Protein AF-A0A6N9C4Y0-F1 (afdb_monomer_lite)

Radius of gyration: 25.3 Å; chains: 1; bounding box: 68×60×66 Å

Foldseek 3Di:
DDDDPPDPPDDAKFWAWQFWFKFADDAPAPDDPVPDPDDDDDDDDDDDDDDDDPDDPPVRRHDIDIDTLVPDDFQTWGAFQSRHIFTFHDKDKDWDFFKWKWWFFPPDPDTITIHQQWWAWFQDPLQCLDDPVDVVLFDPCLVVVLVVCVVVDDPLLVLLCVCQPPCVLVFHKDAQPTRRDDTAGIATSLQLETEHEDEPQDPDPVSVVVVVVVVVVSVLSVHHYHYDYSCCSVPVVVVVVVVVSVSSVVRDPDDDRPIDIDGSNSDDFQIWFFADSVRDTTTTHDMDMDGDRGMTIATDIDPAQWTHTRGHIIGGPHPDDPVPPVPPPPDD

Sequence (332 aa):
MTTDPGNLVLDPTCVRKGTKIFTSQNPNPPISPREQGDKISSPPLAEGRGEVSHRPPVERLGKINLTPIEDLRPGDWILSHTGKPHRIRRVIRKPYRGHLVGIQHNQSSTTLWVTSDHYIRCRQRILSYGKDRAWSEIPPNHFSRARALRKEMTSAEKALWSKLRGKQLGIKFRKQHPIGPYITDFYARDVELIVEVDGDTHFTPEAKSYDTARTDYLSQLGLTVLRFTNLEILQQLNGVMEQINHAIQTVHPSEIPLQQWRRSDTLRLGDIVYFGVHRKPVEIVEIQRADADEEVYDLDIEIDQSYLTEVCAVHNCGSGTTTYGVEDSGRW

Secondary structure (DSSP, 8-state):
--------------EETT-EEEEEES--PPPPGGG------PPPP---------PPPGGGS-EEEEEEGGG--TT-EEE-TTS-EEEEEEEEEEEEEEEEEEEEETT-SPPEEEETT-EEEEEPP---SSGGG-GGGS-HHHHHHHHHHTTS--HHHHHHHHHHGGGTTSS-EEEEEEETTEEEEEEEGGGTEEEEEE------HHHHHHHHHHHHHHHHTT-EEEEEEHHHHHH-HHHHHHHHHHHHHHS--SS---EEEEEGGG--TT-EEEETTTTEEEEEEEEEEEEEEEEEEEEEESS-SEEEBSS-EEE---SS--SSSSSS-S--

pLDDT: mean 75.73, std 22.19, range [25.47, 97.62]

Structure (mmCIF, N/CA/C/O backbone):
data_AF-A0A6N9C4Y0-F1
#
_entry.id   AF-A0A6N9C4Y0-F1
#
loop_
_atom_site.group_PDB
_atom_site.id
_atom_site.type_symbol
_atom_site.label_atom_id
_atom_site.label_alt_id
_atom_site.label_comp_id
_atom_site.label_asym_id
_atom_site.label_entity_id
_atom_site.label_seq_id
_atom_site.pdbx_PDB_ins_code
_atom_site.Cartn_x
_atom_site.Cartn_y
_atom_site.Cartn_z
_atom_site.occupancy
_atom_site.B_iso_or_equiv
_atom_site.auth_seq_id
_atom_site.auth_comp_id
_atom_site.auth_asym_id
_atom_site.auth_atom_id
_atom_site.pdbx_PDB_model_num
ATOM 1 N N . MET A 1 1 ? 41.458 8.257 13.145 1.00 32.75 1 MET A N 1
ATOM 2 C CA . MET A 1 1 ? 41.599 9.222 12.037 1.00 32.75 1 MET A CA 1
ATOM 3 C C . MET A 1 1 ? 41.022 8.546 10.795 1.00 32.75 1 MET A C 1
ATOM 5 O O . MET A 1 1 ? 41.776 7.910 10.083 1.00 32.75 1 MET A O 1
ATOM 9 N N . THR A 1 2 ? 39.717 8.302 10.630 1.00 39.47 2 THR A N 1
ATOM 10 C CA . THR A 1 2 ? 38.521 9.176 10.567 1.00 39.47 2 THR A CA 1
ATOM 11 C C . THR A 1 2 ? 38.567 10.267 9.496 1.00 39.47 2 THR A C 1
ATOM 13 O O . THR A 1 2 ? 39.500 11.065 9.481 1.00 39.47 2 THR A O 1
ATOM 16 N N . THR A 1 3 ? 37.455 10.305 8.739 1.00 34.38 3 THR A N 1
ATOM 17 C CA . THR A 1 3 ? 36.962 11.214 7.676 1.00 34.38 3 THR A CA 1
ATOM 18 C C . THR A 1 3 ? 37.329 10.827 6.236 1.00 34.38 3 THR A C 1
ATOM 20 O O . THR A 1 3 ? 38.502 10.675 5.934 1.00 34.38 3 THR A O 1
ATOM 23 N N . ASP A 1 4 ? 36.434 10.670 5.258 1.00 29.70 4 ASP A N 1
ATOM 24 C CA . ASP A 1 4 ? 34.976 10.462 5.159 1.00 29.70 4 ASP A CA 1
ATOM 25 C C . ASP A 1 4 ? 34.704 10.158 3.657 1.00 29.70 4 ASP A C 1
ATOM 27 O O . ASP A 1 4 ? 35.062 10.996 2.821 1.00 29.70 4 ASP A O 1
ATOM 31 N N . PRO A 1 5 ? 34.167 8.994 3.238 1.00 31.34 5 PRO A N 1
ATOM 32 C CA . PRO A 1 5 ? 33.783 8.766 1.845 1.00 31.34 5 PRO A CA 1
ATOM 33 C C . PRO A 1 5 ? 32.432 9.441 1.573 1.00 31.34 5 PRO A C 1
ATOM 35 O O . PRO A 1 5 ? 31.370 8.821 1.624 1.00 31.34 5 PRO A O 1
ATOM 38 N N . GLY A 1 6 ? 32.493 10.744 1.307 1.00 27.45 6 GLY A N 1
ATOM 39 C CA . GLY A 1 6 ? 31.337 11.586 1.032 1.00 27.45 6 GLY A CA 1
ATOM 40 C C . GLY A 1 6 ? 30.487 11.113 -0.154 1.00 27.45 6 GLY A C 1
ATOM 41 O O . GLY A 1 6 ? 30.988 10.882 -1.253 1.00 27.45 6 GLY A O 1
ATOM 42 N N . ASN A 1 7 ? 29.174 11.080 0.093 1.00 32.44 7 ASN A N 1
ATOM 43 C CA . ASN A 1 7 ? 28.061 11.078 -0.864 1.00 32.44 7 ASN A CA 1
ATOM 44 C C . ASN A 1 7 ? 27.862 9.846 -1.764 1.00 32.44 7 ASN A C 1
ATOM 46 O O . ASN A 1 7 ? 27.756 9.955 -2.984 1.00 32.44 7 ASN A O 1
ATOM 50 N N . LEU A 1 8 ? 27.619 8.686 -1.151 1.00 35.19 8 LEU A N 1
ATOM 51 C CA . LEU A 1 8 ? 26.703 7.695 -1.732 1.00 35.19 8 LEU A CA 1
ATOM 52 C C . LEU A 1 8 ? 25.277 8.027 -1.276 1.00 35.19 8 LEU A C 1
ATOM 54 O O . LEU A 1 8 ? 24.783 7.489 -0.288 1.00 35.19 8 LEU A O 1
ATOM 58 N N . VAL A 1 9 ? 24.626 8.952 -1.981 1.00 37.38 9 VAL A N 1
ATOM 59 C CA . VAL A 1 9 ? 23.177 9.142 -1.852 1.00 37.38 9 VAL A CA 1
ATOM 60 C C . VAL A 1 9 ? 22.514 7.844 -2.325 1.00 37.38 9 VAL A C 1
ATOM 62 O O . VAL A 1 9 ? 22.592 7.482 -3.499 1.00 37.38 9 VAL A O 1
ATOM 65 N N . LEU A 1 10 ? 21.949 7.106 -1.369 1.00 42.88 10 LEU A N 1
ATOM 66 C CA . LEU A 1 10 ? 21.061 5.966 -1.567 1.00 42.88 10 LEU A CA 1
ATOM 67 C C . LEU A 1 10 ? 19.901 6.382 -2.475 1.00 42.88 10 LEU A C 1
ATOM 69 O O . LEU A 1 10 ? 19.012 7.076 -2.009 1.00 42.88 10 LEU A O 1
ATOM 73 N N . ASP A 1 11 ? 19.889 5.927 -3.726 1.00 59.38 11 ASP A N 1
ATOM 74 C CA . ASP A 1 11 ? 18.648 5.824 -4.506 1.00 59.38 11 ASP A CA 1
ATOM 75 C C . ASP A 1 11 ? 18.748 4.672 -5.530 1.00 59.38 11 ASP A C 1
ATOM 77 O O . ASP A 1 11 ? 19.250 4.844 -6.653 1.00 59.38 11 ASP A O 1
ATOM 81 N N . PRO A 1 12 ? 18.367 3.436 -5.141 1.00 60.94 12 PRO A N 1
ATOM 82 C CA . PRO A 1 12 ? 18.488 2.262 -5.995 1.00 60.94 12 PRO A CA 1
ATOM 83 C C . PRO A 1 12 ? 17.170 1.762 -6.600 1.00 60.94 12 PRO A C 1
ATOM 85 O O . PRO A 1 12 ? 17.087 0.574 -6.887 1.00 60.94 12 PRO A O 1
ATOM 88 N N . THR A 1 13 ? 16.180 2.611 -6.894 1.00 76.19 13 THR A N 1
ATOM 89 C CA . THR A 1 13 ? 14.975 2.153 -7.606 1.00 76.19 13 THR A CA 1
ATOM 90 C C . THR A 1 13 ? 15.303 1.852 -9.074 1.00 76.19 13 THR A C 1
ATOM 92 O O . THR A 1 13 ? 15.466 2.733 -9.910 1.00 76.19 13 THR A O 1
ATOM 95 N N . CYS A 1 14 ? 15.445 0.572 -9.419 1.00 89.25 14 CYS A N 1
ATOM 96 C CA . CYS A 1 14 ? 15.734 0.158 -10.797 1.00 89.25 14 CYS A CA 1
ATOM 97 C C . CYS A 1 14 ? 14.852 -0.999 -11.249 1.00 89.25 14 CYS A C 1
ATOM 99 O O . CYS A 1 14 ? 14.273 -1.713 -10.426 1.00 89.25 14 CYS A O 1
ATOM 101 N N . VAL A 1 15 ? 14.778 -1.191 -12.562 1.00 93.94 15 VAL A N 1
ATOM 102 C CA . VAL A 1 15 ? 14.126 -2.339 -13.198 1.00 93.94 15 VAL A CA 1
ATOM 103 C C . VAL A 1 15 ? 15.171 -3.220 -13.883 1.00 93.94 15 VAL A C 1
ATOM 105 O O . VAL A 1 15 ? 16.236 -2.752 -14.297 1.00 93.94 15 VAL A O 1
ATOM 108 N N . ARG A 1 16 ? 14.887 -4.518 -13.996 1.00 95.88 16 ARG A N 1
ATOM 109 C CA . ARG A 1 16 ? 15.770 -5.474 -14.678 1.00 95.88 16 ARG A CA 1
ATOM 110 C C . ARG A 1 16 ? 15.817 -5.184 -16.181 1.00 95.88 16 ARG A C 1
ATOM 112 O O . ARG A 1 16 ? 14.821 -4.761 -16.779 1.00 95.88 16 ARG A O 1
ATOM 119 N N . LYS A 1 17 ? 16.962 -5.472 -16.799 1.00 95.69 17 LYS A N 1
ATOM 120 C CA . LYS A 1 17 ? 17.121 -5.515 -18.258 1.00 95.69 17 LYS A CA 1
ATOM 121 C C . LYS A 1 17 ? 16.000 -6.325 -18.933 1.00 95.69 17 LYS A C 1
ATOM 123 O O . LYS A 1 17 ? 15.556 -7.338 -18.395 1.00 95.69 17 LYS A O 1
ATOM 128 N N . GLY A 1 18 ? 15.548 -5.887 -20.106 1.00 96.06 18 GLY A N 1
ATOM 129 C CA . GLY A 1 18 ? 14.471 -6.520 -20.867 1.00 96.06 18 GLY A CA 1
ATOM 130 C C . GLY A 1 18 ? 13.067 -6.053 -20.479 1.00 96.06 18 GLY A C 1
ATOM 131 O O . G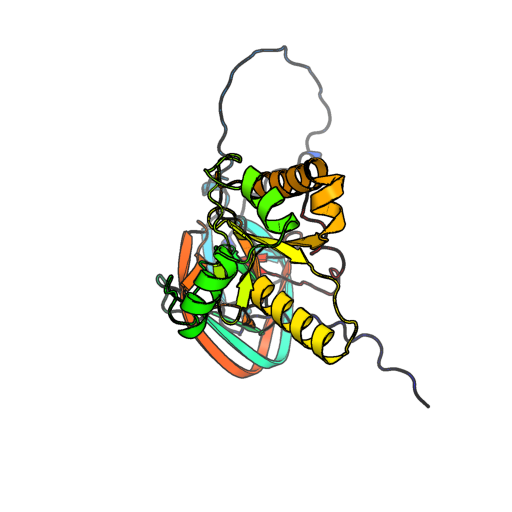LY A 1 18 ? 12.120 -6.355 -21.203 1.00 96.06 18 GLY A O 1
ATOM 132 N N . THR A 1 19 ? 12.919 -5.288 -19.387 1.00 97.06 19 THR A N 1
ATOM 133 C CA . THR A 1 19 ? 11.638 -4.668 -19.014 1.00 97.06 19 THR A CA 1
ATOM 134 C C . THR A 1 19 ? 11.180 -3.741 -20.134 1.00 97.06 19 THR A C 1
ATOM 136 O O . THR A 1 19 ? 11.871 -2.769 -20.449 1.00 97.06 19 THR A O 1
ATOM 139 N N . LYS A 1 20 ? 10.016 -4.006 -20.737 1.00 97.06 20 LYS A N 1
ATOM 140 C CA . LYS A 1 20 ? 9.488 -3.132 -21.789 1.00 97.06 20 LYS A CA 1
ATOM 141 C C . LYS A 1 20 ? 8.691 -1.976 -21.210 1.00 97.06 20 LYS A C 1
ATOM 143 O O . LYS A 1 20 ? 7.848 -2.154 -20.328 1.00 97.06 20 LYS A O 1
ATOM 148 N N . ILE A 1 21 ? 8.931 -0.796 -21.765 1.00 95.81 21 ILE A N 1
ATOM 149 C CA . ILE A 1 21 ? 8.317 0.472 -21.379 1.00 95.81 21 ILE A CA 1
ATOM 150 C C . ILE A 1 21 ? 7.380 0.930 -22.492 1.00 95.81 21 ILE A C 1
ATOM 152 O O . ILE A 1 21 ? 7.704 0.807 -23.677 1.00 95.81 21 ILE A O 1
ATOM 156 N N . PHE A 1 22 ? 6.219 1.467 -22.121 1.00 94.62 22 PHE A N 1
ATOM 157 C CA . PHE A 1 22 ? 5.318 2.089 -23.084 1.00 94.62 22 PHE A CA 1
ATOM 158 C C . PHE A 1 22 ? 5.940 3.373 -23.637 1.00 94.62 22 PHE A C 1
ATOM 160 O O . PHE A 1 22 ? 6.159 4.336 -22.899 1.00 94.62 22 PHE A O 1
ATOM 167 N N . THR A 1 23 ? 6.176 3.392 -24.946 1.00 93.19 23 THR A N 1
ATOM 168 C CA . THR A 1 23 ? 6.724 4.534 -25.686 1.00 93.19 23 THR A CA 1
ATOM 169 C C . THR A 1 23 ? 5.708 5.112 -26.661 1.00 93.19 23 THR A C 1
ATOM 171 O O . THR A 1 23 ? 4.762 4.437 -27.072 1.00 93.19 23 THR A O 1
ATOM 174 N N . SER A 1 24 ? 5.904 6.372 -27.042 1.00 89.44 24 SER A N 1
ATOM 175 C CA . SER A 1 24 ? 5.071 7.089 -28.010 1.00 89.44 24 SER A CA 1
ATOM 176 C C . SER A 1 24 ? 5.932 7.621 -29.157 1.00 89.44 24 SER A C 1
ATOM 178 O O . SER A 1 24 ? 6.905 8.336 -28.935 1.00 89.44 24 SER A O 1
ATOM 180 N N . GLN A 1 25 ? 5.588 7.291 -30.403 1.00 78.44 25 GLN A N 1
ATOM 181 C CA . GLN A 1 25 ? 6.208 7.921 -31.571 1.00 78.44 25 GLN A CA 1
ATOM 182 C C . GLN A 1 25 ? 5.438 9.197 -31.928 1.00 78.44 25 GLN A C 1
ATOM 184 O O . GLN A 1 25 ? 4.270 9.122 -32.309 1.00 78.44 25 GLN A O 1
ATOM 189 N N . ASN A 1 26 ? 6.112 10.348 -31.826 1.00 66.50 26 ASN A N 1
ATOM 190 C CA . ASN A 1 26 ? 5.584 11.688 -32.118 1.00 66.50 26 ASN A CA 1
ATOM 191 C C . ASN A 1 26 ? 4.306 12.057 -31.336 1.00 66.50 26 ASN A C 1
ATOM 193 O O . ASN A 1 26 ? 3.257 12.286 -31.946 1.00 66.50 26 ASN A O 1
ATOM 197 N N . PRO A 1 27 ? 4.362 12.148 -29.996 1.00 63.62 27 PRO A N 1
ATOM 198 C CA . PRO A 1 27 ? 3.257 12.724 -29.243 1.00 63.62 27 PRO A CA 1
ATOM 199 C C . PRO A 1 27 ? 3.082 14.196 -29.630 1.00 63.62 27 PRO A C 1
ATOM 201 O O . PRO A 1 27 ? 4.068 14.909 -29.805 1.00 63.62 27 PRO A O 1
ATOM 204 N N . ASN A 1 28 ? 1.836 14.658 -29.741 1.00 61.19 28 ASN A N 1
ATOM 205 C CA . ASN A 1 28 ? 1.532 16.079 -29.906 1.00 61.19 28 ASN A CA 1
ATOM 206 C C . ASN A 1 28 ? 1.369 16.671 -28.494 1.00 61.19 28 ASN A C 1
ATOM 208 O O . ASN A 1 28 ? 0.320 16.454 -27.871 1.00 61.19 28 ASN A O 1
ATOM 212 N N . PRO A 1 29 ? 2.397 17.327 -27.917 1.00 52.00 29 PRO A N 1
ATOM 213 C CA . PRO A 1 29 ? 2.308 17.822 -26.551 1.00 52.00 29 PRO A CA 1
ATOM 214 C C . PRO A 1 29 ? 1.257 18.941 -26.459 1.00 52.00 29 PRO A C 1
ATOM 216 O O . PRO A 1 29 ? 1.034 19.666 -27.431 1.00 52.00 29 PRO A O 1
ATOM 219 N N . PRO A 1 30 ? 0.580 19.107 -25.311 1.00 45.69 30 PRO A N 1
ATOM 220 C CA . PRO A 1 30 ? -0.276 20.266 -25.104 1.00 45.69 30 PRO A CA 1
ATOM 221 C C . PRO A 1 30 ? 0.559 21.551 -25.204 1.00 45.69 30 PRO A C 1
ATOM 223 O O . PRO A 1 30 ? 1.609 21.661 -24.574 1.00 45.69 30 PRO A O 1
ATOM 226 N N . ILE A 1 31 ? 0.075 22.517 -25.987 1.00 42.47 31 ILE A N 1
ATOM 227 C CA . ILE A 1 31 ? 0.646 23.867 -26.077 1.00 42.47 31 ILE A CA 1
ATOM 228 C C . ILE A 1 31 ? 0.613 24.481 -24.672 1.00 42.47 31 ILE A C 1
ATOM 230 O O . ILE A 1 31 ? -0.426 24.451 -24.004 1.00 42.47 31 ILE A O 1
ATOM 234 N N . SER A 1 32 ? 1.747 24.996 -24.193 1.00 36.91 32 SER A N 1
ATOM 235 C CA . SER A 1 32 ? 1.798 25.632 -22.875 1.00 36.91 32 SER A CA 1
ATOM 236 C C . SER A 1 32 ? 1.035 26.969 -22.906 1.00 36.91 32 SER A C 1
ATOM 238 O O . SER A 1 32 ? 1.111 27.681 -23.909 1.00 36.91 32 SER A O 1
ATOM 240 N N . PRO A 1 33 ? 0.371 27.395 -21.813 1.00 37.81 33 PRO A N 1
ATOM 241 C CA . PRO A 1 33 ? -0.293 28.703 -21.757 1.00 37.81 33 PRO A CA 1
ATOM 242 C C . PRO A 1 33 ? 0.652 29.903 -21.946 1.00 37.81 33 PRO A C 1
ATOM 244 O O . PRO A 1 33 ? 0.186 31.026 -22.091 1.00 37.81 33 PRO A O 1
ATOM 247 N N . ARG A 1 34 ? 1.977 29.693 -21.935 1.00 39.81 34 ARG A N 1
ATOM 248 C CA . ARG A 1 34 ? 2.981 30.759 -22.067 1.00 39.81 34 ARG A CA 1
ATOM 249 C C . ARG A 1 34 ? 3.219 31.226 -23.508 1.00 39.81 34 ARG A C 1
ATOM 251 O O . ARG A 1 34 ? 3.956 32.186 -23.692 1.00 39.81 34 ARG A O 1
ATOM 258 N N . GLU A 1 35 ? 2.601 30.597 -24.509 1.00 39.31 35 GLU A N 1
ATOM 259 C CA . GLU A 1 35 ? 2.777 30.960 -25.929 1.00 39.31 35 GLU A CA 1
ATOM 260 C C . GLU A 1 35 ? 1.607 31.767 -26.526 1.00 39.31 35 GLU A C 1
ATOM 262 O O . GLU A 1 35 ? 1.684 32.201 -27.674 1.00 39.31 35 GLU A O 1
ATOM 267 N N . GLN A 1 36 ? 0.546 32.044 -25.759 1.00 36.97 36 GLN A N 1
ATOM 268 C CA . GLN A 1 36 ? -0.480 33.021 -26.145 1.00 36.97 36 GLN A CA 1
ATOM 269 C C . GLN A 1 36 ? -0.168 34.368 -25.499 1.00 36.97 36 GLN A C 1
ATOM 271 O O . GLN A 1 36 ? -0.671 34.709 -24.432 1.00 36.97 36 GLN A O 1
ATOM 276 N N . GLY A 1 37 ? 0.701 35.124 -26.169 1.00 32.88 37 GLY A N 1
ATOM 277 C CA . GLY A 1 37 ? 0.854 36.549 -25.914 1.00 32.88 37 GLY A CA 1
ATOM 278 C C . GLY A 1 37 ? -0.481 37.278 -26.084 1.00 32.88 37 GLY A C 1
ATOM 279 O O . GLY A 1 37 ? -1.207 37.053 -27.052 1.00 32.88 37 GLY A O 1
ATOM 280 N N . ASP A 1 38 ? -0.773 38.114 -25.094 1.00 41.12 38 ASP A N 1
ATOM 281 C CA . ASP A 1 38 ? -1.784 39.164 -25.006 1.00 41.12 38 ASP A CA 1
ATOM 282 C C . ASP A 1 38 ? -2.700 39.384 -26.219 1.00 41.12 38 ASP A C 1
ATOM 284 O O . ASP A 1 38 ? -2.304 39.939 -27.244 1.00 41.12 38 ASP A O 1
ATOM 288 N N . LYS A 1 39 ? -3.989 39.103 -26.005 1.00 31.52 39 LYS A N 1
ATOM 289 C CA . LYS A 1 39 ? -5.099 39.993 -26.383 1.00 31.52 39 LYS A CA 1
ATOM 290 C C . LYS A 1 39 ? -6.319 39.645 -25.531 1.00 31.52 39 LYS A C 1
ATOM 292 O O . LYS A 1 39 ? -7.151 38.819 -25.894 1.00 31.52 39 LYS A O 1
ATOM 297 N N . ILE A 1 40 ? -6.408 40.287 -24.367 1.00 31.00 40 ILE A N 1
ATOM 298 C CA . ILE A 1 40 ? -7.624 40.301 -23.554 1.00 31.00 40 ILE A CA 1
ATOM 299 C C . ILE A 1 40 ? -8.667 41.130 -24.310 1.00 31.00 40 ILE A C 1
ATOM 301 O O . ILE A 1 40 ? -8.555 42.346 -24.427 1.00 31.00 40 ILE A O 1
ATOM 305 N N . SER A 1 41 ? -9.690 40.458 -24.823 1.00 30.38 41 SER A N 1
ATOM 306 C CA . SER A 1 41 ? -10.983 41.052 -25.146 1.00 30.38 41 SER A CA 1
ATOM 307 C C . SER A 1 41 ? -12.020 40.184 -24.442 1.00 30.38 41 SER A C 1
ATOM 309 O O . SER A 1 41 ? -12.267 39.049 -24.849 1.00 30.38 41 SER A O 1
ATOM 311 N N . SER A 1 42 ? -12.557 40.697 -23.340 1.00 30.67 42 SER A N 1
ATOM 312 C CA . SER A 1 42 ? -13.512 40.017 -22.465 1.00 30.67 42 SER A CA 1
ATOM 313 C C . SER A 1 42 ? -14.790 39.603 -23.209 1.00 30.67 42 SER A C 1
ATOM 315 O O . SER A 1 42 ? -15.362 40.446 -23.902 1.00 30.67 42 SER A O 1
ATOM 317 N N . PRO A 1 43 ? -15.319 38.380 -23.014 1.00 30.97 43 PRO A N 1
ATOM 318 C CA . PRO A 1 43 ? -16.704 38.066 -23.343 1.00 30.97 43 PRO A CA 1
ATOM 319 C C . PRO A 1 43 ? -17.602 38.032 -22.086 1.00 30.97 43 PRO A C 1
ATOM 321 O O . PRO A 1 43 ? -17.107 37.832 -20.973 1.00 30.97 43 PRO A O 1
ATOM 324 N N . PRO A 1 44 ? -18.919 38.263 -22.243 1.00 31.39 44 PRO A N 1
ATOM 325 C CA . PRO A 1 44 ? -19.845 38.466 -21.133 1.00 31.39 44 PRO A CA 1
ATOM 326 C C . PRO A 1 44 ? -20.293 37.150 -20.479 1.00 31.39 44 PRO A C 1
ATOM 328 O O . PRO A 1 44 ? -20.204 36.075 -21.070 1.00 31.39 44 PRO A O 1
ATOM 331 N N . LEU A 1 45 ? -20.803 37.275 -19.248 1.00 38.12 45 LEU A N 1
ATOM 332 C CA . LEU A 1 45 ? -21.371 36.196 -18.438 1.00 38.12 45 LEU A CA 1
ATOM 333 C C . LEU A 1 45 ? -22.477 35.423 -19.177 1.00 38.12 45 LEU A C 1
ATOM 335 O O . LEU A 1 45 ? -23.435 36.029 -19.656 1.00 38.12 45 LEU A O 1
ATOM 339 N N . ALA A 1 46 ? -22.404 34.090 -19.145 1.00 30.77 46 ALA A N 1
ATOM 340 C CA . ALA A 1 46 ? -23.558 33.213 -19.325 1.00 30.77 46 ALA A CA 1
ATOM 341 C C . ALA A 1 46 ? -23.392 31.910 -18.522 1.00 30.77 46 ALA A C 1
ATOM 343 O O . ALA A 1 46 ? -22.332 31.285 -18.515 1.00 30.77 46 ALA A O 1
ATOM 344 N N . GLU A 1 47 ? -24.466 31.549 -17.825 1.00 36.41 47 GLU A N 1
ATOM 345 C CA . GLU A 1 47 ? -24.645 30.370 -16.980 1.00 36.41 47 GLU A CA 1
ATOM 346 C C . GLU A 1 47 ? -24.718 29.064 -17.792 1.00 36.41 47 GLU A C 1
ATOM 348 O O . GLU A 1 47 ? -25.219 29.045 -18.915 1.00 36.41 47 GLU A O 1
ATOM 353 N N . GLY A 1 48 ? -24.308 27.940 -17.192 1.00 28.44 48 GLY A N 1
ATOM 354 C CA . GLY A 1 48 ? -24.585 26.609 -17.741 1.00 28.44 48 GLY A CA 1
ATOM 355 C C . GLY A 1 48 ? -23.791 25.492 -17.068 1.00 28.44 48 GLY A C 1
ATOM 356 O O . GLY A 1 48 ? -22.587 25.370 -17.263 1.00 28.44 48 GLY A O 1
ATOM 357 N N . ARG A 1 49 ? -24.476 24.663 -16.272 1.00 40.34 49 ARG A N 1
ATOM 358 C CA . ARG A 1 49 ? -23.936 23.448 -15.640 1.00 40.34 49 ARG A CA 1
ATOM 359 C C . ARG A 1 49 ? -23.574 22.397 -16.698 1.00 40.34 49 ARG A C 1
ATOM 361 O O . ARG A 1 49 ? -24.419 22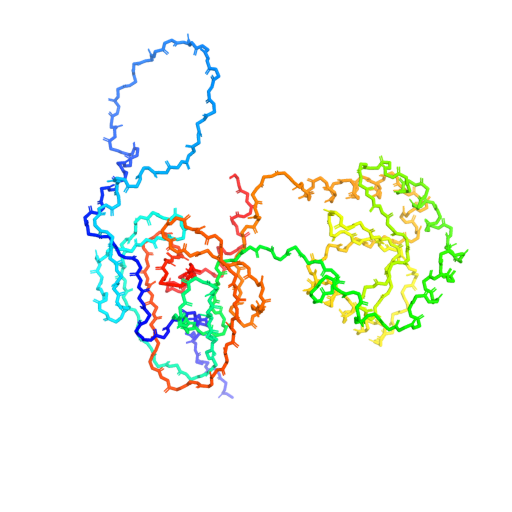.041 -17.513 1.00 40.34 49 ARG A O 1
ATOM 368 N N . GLY A 1 50 ? -22.370 21.837 -16.604 1.00 25.47 50 GLY A N 1
ATOM 369 C CA . GLY A 1 50 ? -21.957 20.632 -17.324 1.00 25.47 50 GLY A CA 1
ATOM 370 C C . GLY A 1 50 ? -20.690 20.045 -16.703 1.00 25.47 50 GLY A C 1
ATOM 371 O O . GLY A 1 50 ? -19.634 20.668 -16.752 1.00 25.47 50 GLY A O 1
ATOM 372 N N . GLU A 1 51 ? -20.804 18.869 -16.086 1.00 32.75 51 GLU A N 1
ATOM 373 C CA . GLU A 1 51 ? -19.669 18.077 -15.601 1.00 32.75 51 GLU A CA 1
ATOM 374 C C . GLU A 1 51 ? -18.764 17.682 -16.777 1.00 32.75 51 GLU A C 1
ATOM 376 O O . GLU A 1 51 ? -19.196 17.001 -17.708 1.00 32.75 51 GLU A O 1
ATOM 381 N N . VAL A 1 52 ? -17.492 18.086 -16.738 1.00 28.38 52 VAL A N 1
ATOM 382 C CA . VAL A 1 52 ? -16.494 17.709 -17.747 1.00 28.38 52 VAL A CA 1
ATOM 383 C C . VAL A 1 52 ? -15.588 16.632 -17.159 1.00 28.38 52 VAL A C 1
ATOM 385 O O . VAL A 1 52 ? -14.734 16.902 -16.319 1.00 28.38 52 VAL A O 1
ATOM 388 N N . SER A 1 53 ? -15.748 15.388 -17.616 1.00 31.67 53 SER A N 1
ATOM 389 C CA . SER A 1 53 ? -14.819 14.311 -17.270 1.00 31.67 53 SER A CA 1
ATOM 390 C C . SER A 1 53 ? -13.452 14.577 -17.920 1.00 31.67 53 SER A C 1
ATOM 392 O O . SER A 1 53 ? -13.325 14.554 -19.147 1.00 31.67 53 SER A O 1
ATOM 394 N N . HIS A 1 54 ? -12.409 14.802 -17.122 1.00 33.88 54 HIS A N 1
ATOM 395 C CA . HIS A 1 54 ? -11.040 14.979 -17.613 1.00 33.88 54 HIS A CA 1
ATOM 396 C C . HIS A 1 54 ? -10.393 13.630 -17.986 1.00 33.88 54 HIS A C 1
ATOM 398 O O . HIS A 1 54 ? -9.566 13.086 -17.254 1.00 33.88 54 HIS A O 1
ATOM 404 N N . ARG A 1 55 ? -10.748 13.066 -19.148 1.00 43.03 55 ARG A N 1
ATOM 405 C CA . ARG A 1 55 ? -9.944 12.026 -19.818 1.00 43.03 55 ARG A CA 1
ATOM 406 C C . ARG A 1 55 ? -9.208 12.668 -20.999 1.00 43.03 55 ARG A C 1
ATOM 408 O O . ARG A 1 55 ? -9.879 13.232 -21.860 1.00 43.03 55 ARG A O 1
ATOM 415 N N . PRO A 1 56 ? -7.865 12.613 -21.082 1.00 41.28 56 PRO A N 1
ATOM 416 C CA . PRO A 1 56 ? -7.182 13.070 -22.284 1.00 41.28 56 PRO A CA 1
ATOM 417 C C . PRO A 1 56 ? -7.577 12.157 -23.463 1.00 41.28 56 PRO A C 1
ATOM 419 O O . PRO A 1 56 ? -7.588 10.934 -23.292 1.00 41.28 56 PRO A O 1
ATOM 422 N N . PRO A 1 57 ? -7.919 12.706 -24.643 1.00 47.59 57 PRO A N 1
ATOM 423 C CA . PRO A 1 57 ? -8.242 11.895 -25.812 1.00 47.59 57 PRO A CA 1
ATOM 424 C C . PRO A 1 57 ? -7.027 11.057 -26.230 1.00 47.59 57 PRO A C 1
ATOM 426 O O . PRO A 1 57 ? -5.942 11.600 -26.446 1.00 47.59 57 PRO A O 1
ATOM 429 N N . VAL A 1 58 ? -7.220 9.740 -26.366 1.00 49.44 58 VAL A N 1
ATOM 430 C CA . VAL A 1 58 ? -6.195 8.751 -26.775 1.00 49.44 58 VAL A CA 1
ATOM 431 C C . VAL A 1 58 ? -5.533 9.126 -28.114 1.00 49.44 58 VAL A C 1
ATOM 433 O O . VAL A 1 58 ? -4.374 8.801 -28.346 1.00 49.44 58 VAL A O 1
ATOM 436 N N . GLU A 1 59 ? -6.228 9.898 -28.951 1.00 50.09 59 GLU A N 1
ATOM 437 C CA . GLU A 1 59 ? -5.775 10.394 -30.258 1.00 50.09 59 GLU A CA 1
ATOM 438 C C . GLU A 1 59 ? -4.511 11.275 -30.206 1.00 50.09 59 GLU A C 1
ATOM 440 O O . GLU A 1 59 ? -3.838 11.437 -31.220 1.00 50.09 59 GLU A O 1
ATOM 445 N N . ARG A 1 60 ? -4.135 11.820 -29.038 1.00 57.62 60 ARG A N 1
ATOM 446 C CA . ARG A 1 60 ? -2.945 12.685 -28.888 1.00 57.62 60 ARG A CA 1
ATOM 447 C C . ARG A 1 60 ? -1.643 11.935 -28.570 1.00 57.62 60 ARG A C 1
ATOM 449 O O . ARG A 1 60 ? -0.590 12.564 -28.492 1.00 57.62 60 ARG A O 1
ATOM 456 N N . LEU A 1 61 ? -1.700 10.613 -28.381 1.00 61.09 61 LEU A N 1
ATOM 457 C CA . LEU A 1 61 ? -0.569 9.793 -27.919 1.00 61.09 61 LEU A CA 1
ATOM 458 C C . LEU A 1 61 ? 0.313 9.227 -29.043 1.00 61.09 61 LEU A C 1
ATOM 460 O O . LEU A 1 61 ? 1.285 8.538 -28.741 1.00 61.09 61 LEU A O 1
ATOM 464 N N . GLY A 1 62 ? 0.006 9.489 -30.316 1.00 69.44 62 GLY A N 1
ATOM 465 C CA . GLY A 1 62 ? 0.750 8.913 -31.443 1.00 69.44 62 GLY A CA 1
ATOM 466 C C . GLY A 1 62 ? 0.708 7.376 -31.468 1.00 69.44 62 GLY A C 1
ATOM 467 O O . GLY A 1 62 ? -0.155 6.746 -30.852 1.00 69.44 62 GLY A O 1
ATOM 468 N N . LYS A 1 63 ? 1.643 6.747 -32.192 1.00 82.50 63 LYS A N 1
ATOM 469 C CA . LYS A 1 63 ? 1.759 5.279 -32.211 1.00 82.50 63 LYS A CA 1
ATOM 470 C C . LYS A 1 63 ? 2.421 4.802 -30.918 1.00 82.50 63 LYS A C 1
ATOM 472 O O . LYS A 1 63 ? 3.578 5.135 -30.660 1.00 82.50 63 LYS A O 1
ATOM 477 N N . ILE A 1 64 ? 1.690 4.007 -30.140 1.00 88.56 64 ILE A N 1
ATOM 478 C CA . ILE A 1 64 ? 2.161 3.433 -28.877 1.00 88.56 64 ILE A CA 1
ATOM 479 C C . ILE A 1 64 ? 2.909 2.127 -29.158 1.00 88.56 64 ILE A C 1
ATOM 481 O O . ILE A 1 64 ? 2.387 1.260 -29.859 1.00 88.56 64 ILE A O 1
ATOM 485 N N . ASN A 1 65 ? 4.109 1.975 -28.597 1.00 93.12 65 ASN A N 1
ATOM 486 C CA . ASN A 1 65 ? 4.901 0.746 -28.679 1.00 93.12 65 ASN A CA 1
ATOM 487 C C . ASN A 1 65 ? 5.346 0.287 -27.281 1.00 93.12 65 ASN A C 1
ATOM 489 O O . ASN A 1 65 ? 5.193 1.007 -26.294 1.00 93.12 65 ASN A O 1
ATOM 493 N N . LEU A 1 66 ? 5.906 -0.920 -27.213 1.00 94.25 66 LEU A N 1
ATOM 494 C CA . LEU A 1 66 ? 6.619 -1.443 -26.051 1.00 94.25 66 LEU A CA 1
ATOM 495 C C . LEU A 1 66 ? 8.087 -1.612 -26.431 1.00 94.25 66 LEU A C 1
ATOM 497 O O . LEU A 1 66 ? 8.405 -2.431 -27.294 1.00 94.25 66 LEU A O 1
ATOM 501 N N . THR A 1 67 ? 8.961 -0.844 -25.791 1.00 96.50 67 THR A N 1
ATOM 502 C CA . THR A 1 67 ? 10.397 -0.833 -26.088 1.00 96.50 67 THR A CA 1
ATOM 503 C C . THR A 1 67 ? 11.167 -1.345 -24.871 1.00 96.50 67 THR A C 1
ATOM 505 O O . THR A 1 67 ? 10.934 -0.822 -23.779 1.00 96.50 67 THR A O 1
ATOM 508 N N . PRO A 1 68 ? 12.056 -2.348 -25.010 1.00 97.56 68 PRO A N 1
ATOM 509 C CA . PRO A 1 68 ? 12.947 -2.762 -23.927 1.00 97.56 68 PRO A CA 1
ATOM 510 C C . PRO A 1 68 ? 13.743 -1.575 -23.379 1.00 97.56 68 PRO A C 1
ATOM 512 O O . PRO A 1 68 ? 14.219 -0.735 -24.145 1.00 97.56 68 PRO A O 1
ATOM 515 N N . ILE A 1 69 ? 13.886 -1.488 -22.058 1.00 96.00 69 ILE A N 1
ATOM 516 C CA . ILE A 1 69 ? 14.523 -0.342 -21.398 1.00 96.00 69 ILE A CA 1
ATOM 517 C C . ILE A 1 69 ? 15.971 -0.110 -21.862 1.00 96.00 69 ILE A C 1
ATOM 519 O O . ILE A 1 69 ? 16.421 1.032 -21.949 1.00 96.00 69 ILE A O 1
ATOM 523 N N . GLU A 1 70 ? 16.693 -1.167 -22.232 1.00 96.00 70 GLU A N 1
ATOM 524 C CA . GLU A 1 70 ? 18.053 -1.087 -22.767 1.00 96.00 70 GLU A CA 1
ATOM 525 C C . GLU A 1 70 ? 18.148 -0.450 -24.164 1.00 96.00 70 GLU A C 1
ATOM 527 O O . GLU A 1 70 ? 19.206 0.079 -24.536 1.00 96.00 70 GLU A O 1
ATOM 532 N N . ASP A 1 71 ? 17.048 -0.450 -24.917 1.00 96.94 71 ASP A N 1
ATOM 533 C CA . ASP A 1 71 ? 16.958 0.095 -26.274 1.00 96.94 71 ASP A CA 1
ATOM 534 C C . ASP A 1 71 ? 16.515 1.559 -26.297 1.00 96.94 71 ASP A C 1
ATOM 536 O O . ASP A 1 71 ? 16.711 2.238 -27.304 1.00 96.94 71 ASP A O 1
ATOM 540 N N . LEU A 1 72 ? 16.010 2.075 -25.174 1.00 95.12 72 LEU A N 1
ATOM 541 C CA . LEU A 1 72 ? 15.654 3.483 -25.026 1.00 95.12 72 LEU A CA 1
ATOM 542 C C . LEU A 1 72 ? 16.886 4.390 -25.107 1.00 95.12 72 LEU A C 1
ATOM 544 O O . LEU A 1 72 ? 18.004 4.015 -24.727 1.00 95.12 72 LEU A O 1
ATOM 548 N N . ARG A 1 73 ? 16.685 5.609 -25.600 1.00 95.00 73 ARG A N 1
ATOM 549 C CA . ARG A 1 73 ? 17.709 6.648 -25.729 1.00 95.00 73 ARG A CA 1
ATOM 550 C C . ARG A 1 73 ? 17.194 7.982 -25.174 1.00 95.00 73 ARG A C 1
ATOM 552 O O . ARG A 1 73 ? 15.989 8.233 -25.178 1.00 95.00 73 ARG A O 1
ATOM 559 N N . PRO A 1 74 ? 18.091 8.870 -24.710 1.00 93.94 74 PRO A N 1
ATOM 560 C CA . PRO A 1 74 ? 17.732 10.259 -24.447 1.00 93.94 74 PRO A CA 1
ATOM 561 C C . PRO A 1 74 ? 16.998 10.888 -25.639 1.00 93.94 74 PRO A C 1
ATOM 563 O O . PRO A 1 74 ? 17.437 10.753 -26.780 1.00 93.94 74 PRO A O 1
ATOM 566 N N . GLY A 1 75 ? 15.893 11.578 -25.364 1.00 91.00 75 GLY A N 1
ATOM 567 C CA . GLY A 1 75 ? 15.009 12.168 -26.370 1.00 91.00 75 GLY A CA 1
ATOM 568 C C . GLY A 1 75 ? 13.825 11.291 -26.788 1.00 91.00 75 GLY A C 1
ATOM 569 O O . GLY A 1 75 ? 12.851 11.839 -27.308 1.00 91.00 75 GLY A O 1
ATOM 570 N N . ASP A 1 76 ? 13.852 9.981 -26.515 1.00 93.62 76 ASP A N 1
ATOM 571 C CA . ASP A 1 76 ? 12.683 9.120 -26.713 1.00 93.62 76 ASP A CA 1
ATOM 572 C C . ASP A 1 76 ? 11.544 9.522 -25.768 1.00 93.62 76 ASP A C 1
ATOM 574 O O . ASP A 1 76 ? 11.763 10.059 -24.678 1.00 93.62 76 ASP A O 1
ATOM 578 N N . TRP A 1 77 ? 10.310 9.236 -26.182 1.00 93.00 77 TRP A N 1
ATOM 579 C CA . TRP A 1 77 ? 9.112 9.537 -25.405 1.00 93.00 77 TRP A CA 1
ATOM 580 C C . TRP A 1 77 ? 8.548 8.282 -24.748 1.00 93.00 77 TRP A C 1
ATOM 582 O O . TRP A 1 77 ? 8.233 7.305 -25.432 1.00 93.00 77 TRP A O 1
ATOM 592 N N . ILE A 1 78 ? 8.339 8.349 -23.436 1.00 93.31 78 ILE A N 1
ATOM 593 C CA . ILE A 1 78 ? 7.648 7.330 -22.635 1.00 93.31 78 ILE A CA 1
ATOM 594 C C . ILE A 1 78 ? 6.284 7.841 -22.188 1.00 93.31 78 ILE A C 1
ATOM 596 O O . ILE A 1 78 ? 6.017 9.039 -22.259 1.00 93.31 78 ILE A O 1
ATOM 600 N N . LEU A 1 79 ? 5.425 6.949 -21.699 1.00 91.75 79 LEU A N 1
ATOM 601 C CA . LEU A 1 79 ? 4.170 7.319 -21.043 1.00 91.75 79 LEU A CA 1
ATOM 602 C C . LEU A 1 79 ? 4.304 7.218 -19.521 1.00 91.75 79 LEU A C 1
ATOM 604 O O . LEU A 1 79 ? 4.706 6.173 -19.006 1.00 91.75 79 LEU A O 1
ATOM 608 N N . SER A 1 80 ? 3.928 8.275 -18.798 1.00 89.81 80 SER A N 1
ATOM 609 C CA . SER A 1 80 ? 3.899 8.262 -17.332 1.00 89.81 80 SER A CA 1
ATOM 610 C C . SER A 1 80 ? 2.695 7.512 -16.772 1.00 89.81 80 SER A C 1
ATOM 612 O O . SER A 1 80 ? 1.770 7.154 -17.507 1.00 89.81 80 SER A O 1
ATOM 614 N N . HIS A 1 81 ? 2.645 7.322 -15.450 1.00 85.44 81 HIS A N 1
ATOM 615 C CA . HIS A 1 81 ? 1.499 6.685 -14.790 1.00 85.44 81 HIS A CA 1
ATOM 616 C C . HIS A 1 81 ? 0.163 7.415 -15.038 1.00 85.44 81 HIS A C 1
ATOM 618 O O . HIS A 1 81 ? -0.908 6.819 -14.908 1.00 85.44 81 HIS A O 1
ATOM 624 N N . THR A 1 82 ? 0.205 8.702 -15.403 1.00 83.12 82 THR A N 1
ATOM 625 C CA . THR A 1 82 ? -0.985 9.488 -15.771 1.00 83.12 82 THR A CA 1
ATOM 626 C C . THR A 1 82 ? -1.409 9.294 -17.230 1.00 83.12 82 THR A C 1
ATOM 628 O O . THR A 1 82 ? -2.491 9.741 -17.614 1.00 83.12 82 THR A O 1
ATOM 631 N N . GLY A 1 83 ? -0.587 8.608 -18.030 1.00 83.38 83 GLY A N 1
ATOM 632 C CA . GLY A 1 83 ? -0.742 8.436 -19.473 1.00 83.38 83 GLY A CA 1
ATOM 633 C C . GLY A 1 83 ? -0.194 9.604 -20.296 1.00 83.38 83 GLY A C 1
ATOM 634 O O . GLY A 1 83 ? -0.388 9.624 -21.508 1.00 83.38 83 GLY A O 1
ATOM 635 N N . LYS A 1 84 ? 0.466 10.586 -19.668 1.00 85.88 84 LYS A N 1
ATOM 636 C CA . LYS A 1 84 ? 1.075 11.721 -20.372 1.00 85.88 84 LYS A CA 1
ATOM 637 C C . LYS A 1 84 ? 2.435 11.330 -20.960 1.00 85.88 84 LYS A C 1
ATOM 639 O O . LYS A 1 84 ? 3.185 10.608 -20.301 1.00 85.88 84 LYS A O 1
ATOM 644 N N . PRO A 1 85 ? 2.767 11.792 -22.176 1.00 89.12 85 PRO A N 1
ATOM 645 C CA . PRO A 1 85 ? 4.073 11.552 -22.764 1.00 89.12 85 PRO A CA 1
ATOM 646 C C . PRO A 1 85 ? 5.141 12.458 -22.136 1.00 89.12 85 PRO A C 1
ATOM 648 O O . PRO A 1 85 ? 4.933 13.665 -22.014 1.00 89.12 85 PRO A O 1
ATOM 651 N N . HIS A 1 86 ? 6.295 11.888 -21.789 1.00 89.69 86 HIS A N 1
ATOM 652 C CA . HIS A 1 86 ? 7.464 12.621 -21.293 1.00 89.69 86 HIS A CA 1
ATOM 653 C C . HIS A 1 86 ? 8.739 12.161 -21.996 1.00 89.69 86 HIS A C 1
ATOM 655 O O . HIS A 1 86 ? 8.862 10.987 -22.352 1.00 89.69 86 HIS A O 1
ATOM 661 N N . ARG A 1 87 ? 9.690 13.081 -22.188 1.00 91.25 87 ARG A N 1
ATOM 662 C CA . ARG A 1 87 ? 10.992 12.751 -22.770 1.00 91.25 87 ARG A CA 1
ATOM 663 C C . ARG A 1 87 ? 11.932 12.164 -21.731 1.00 91.25 87 ARG A C 1
ATOM 665 O O . ARG A 1 87 ? 12.002 12.635 -20.593 1.00 91.25 87 ARG A O 1
ATOM 672 N N . ILE A 1 88 ? 12.702 11.178 -22.169 1.00 91.94 88 ILE A N 1
ATOM 673 C CA . ILE A 1 88 ? 13.832 10.640 -21.421 1.00 91.94 88 ILE A CA 1
ATOM 674 C C . ILE A 1 88 ? 14.990 11.640 -21.505 1.00 91.94 88 ILE A C 1
ATOM 676 O O . ILE A 1 88 ? 15.446 11.980 -22.597 1.00 91.94 88 ILE A O 1
ATOM 680 N N . ARG A 1 89 ? 15.502 12.081 -20.356 1.00 90.12 89 ARG A N 1
ATOM 681 C CA . ARG A 1 89 ? 16.739 12.869 -20.250 1.00 90.12 89 ARG A CA 1
ATOM 682 C C . ARG A 1 89 ? 17.969 11.980 -20.288 1.00 90.12 89 ARG A C 1
ATOM 684 O O . ARG A 1 89 ? 18.925 12.275 -21.001 1.00 90.12 89 ARG A O 1
ATOM 691 N N . ARG A 1 90 ? 17.961 10.895 -19.512 1.00 90.06 90 ARG A N 1
ATOM 692 C CA . ARG A 1 90 ? 19.077 9.945 -19.426 1.00 90.06 90 ARG A CA 1
ATOM 693 C C . ARG A 1 90 ? 18.556 8.529 -19.252 1.00 90.06 90 ARG A C 1
ATOM 695 O O . ARG A 1 90 ? 17.588 8.305 -18.540 1.00 90.06 90 ARG A O 1
ATOM 702 N N . VAL A 1 91 ? 19.269 7.575 -19.839 1.00 91.69 91 VAL A N 1
ATOM 703 C CA . VAL A 1 91 ? 19.131 6.153 -19.512 1.00 91.69 91 VAL A CA 1
ATOM 704 C C .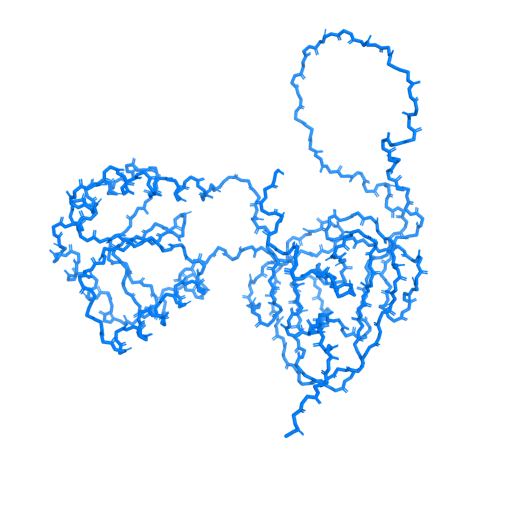 VAL A 1 91 ? 20.308 5.786 -18.624 1.00 91.69 91 VAL A C 1
ATOM 706 O O . VAL A 1 91 ? 21.464 5.955 -19.017 1.00 91.69 91 VAL A O 1
ATOM 709 N N . ILE A 1 92 ? 20.021 5.344 -17.407 1.00 89.62 92 ILE A N 1
ATOM 710 C CA . ILE A 1 92 ? 21.009 5.022 -16.384 1.00 89.62 92 ILE A CA 1
ATOM 711 C C . ILE A 1 92 ? 21.164 3.504 -16.342 1.00 89.62 92 ILE A C 1
ATOM 713 O O . ILE A 1 92 ? 20.179 2.772 -16.315 1.00 89.62 92 ILE A O 1
ATOM 717 N N . ARG A 1 93 ? 22.414 3.041 -16.333 1.00 90.88 93 ARG A N 1
ATOM 718 C CA . ARG A 1 93 ? 22.783 1.630 -16.183 1.00 90.88 93 ARG A CA 1
ATOM 719 C C . ARG A 1 93 ? 23.759 1.527 -15.029 1.00 90.88 93 ARG A C 1
ATOM 721 O O . ARG A 1 93 ? 24.704 2.317 -14.971 1.00 90.88 93 ARG A O 1
ATOM 728 N N . LYS A 1 94 ? 23.533 0.597 -14.107 1.00 87.38 94 LYS A N 1
ATOM 729 C CA . LYS A 1 94 ? 24.452 0.364 -12.989 1.00 87.38 94 LYS A CA 1
ATOM 730 C C . LYS A 1 94 ? 24.483 -1.113 -12.599 1.00 87.38 94 LYS A C 1
ATOM 732 O O . LYS A 1 94 ? 23.451 -1.779 -12.698 1.00 87.38 94 LYS A O 1
ATOM 737 N N . PRO A 1 95 ? 25.641 -1.629 -12.153 1.00 90.75 95 PRO A N 1
ATOM 738 C CA . PRO A 1 95 ? 25.686 -2.933 -11.512 1.00 90.75 95 PRO A CA 1
ATOM 739 C C . PRO A 1 95 ? 24.863 -2.888 -10.222 1.00 90.75 95 PRO A C 1
ATOM 741 O O . PRO A 1 95 ? 24.886 -1.896 -9.488 1.00 90.75 95 PRO A O 1
ATOM 744 N N . TYR A 1 96 ? 24.141 -3.964 -9.945 1.00 88.06 96 TYR A N 1
ATOM 745 C CA . TYR A 1 96 ? 23.325 -4.119 -8.755 1.00 88.06 96 TYR A CA 1
ATOM 746 C C . TYR A 1 96 ? 23.546 -5.495 -8.151 1.00 88.06 96 TYR A C 1
ATOM 748 O O . TYR A 1 96 ? 23.379 -6.511 -8.821 1.00 88.06 96 TYR A O 1
ATOM 756 N N . ARG A 1 97 ? 23.866 -5.502 -6.855 1.00 90.06 97 ARG A N 1
ATOM 757 C CA . ARG A 1 97 ? 23.953 -6.707 -6.041 1.00 90.06 97 ARG A CA 1
ATOM 758 C C . ARG A 1 97 ? 22.989 -6.588 -4.867 1.00 90.06 97 ARG A C 1
ATOM 760 O O . ARG A 1 97 ? 23.182 -5.738 -4.000 1.00 90.06 97 ARG A O 1
ATOM 767 N N . GLY A 1 98 ? 21.943 -7.405 -4.851 1.00 88.62 98 GLY A N 1
ATOM 768 C CA . GLY A 1 98 ? 20.867 -7.313 -3.864 1.00 88.62 98 GLY A CA 1
ATOM 769 C C . GLY A 1 98 ? 19.676 -8.199 -4.212 1.00 88.62 98 GLY A C 1
ATOM 770 O O . GLY A 1 98 ? 19.826 -9.191 -4.917 1.00 88.62 98 GLY A O 1
ATOM 771 N N . HIS A 1 99 ? 18.487 -7.838 -3.728 1.00 89.00 99 HIS A N 1
ATOM 772 C CA . HIS A 1 99 ? 17.265 -8.610 -3.950 1.00 89.00 99 HIS A CA 1
ATOM 773 C C . HIS A 1 99 ? 16.343 -7.915 -4.950 1.00 89.00 99 HIS A C 1
ATOM 775 O O . HIS A 1 99 ? 15.928 -6.767 -4.741 1.00 89.00 99 HIS A O 1
ATOM 781 N N . LEU A 1 100 ? 15.940 -8.651 -5.982 1.00 94.50 100 LEU A N 1
ATOM 782 C CA . LEU A 1 100 ? 14.861 -8.237 -6.867 1.00 94.50 100 LEU A CA 1
ATOM 783 C C . LEU A 1 100 ? 13.529 -8.852 -6.446 1.00 94.50 100 LEU A C 1
ATOM 785 O O . LEU A 1 100 ? 13.455 -9.992 -5.978 1.00 94.50 100 LEU A O 1
ATOM 789 N N . VAL A 1 101 ? 12.471 -8.081 -6.664 1.00 95.12 101 VAL A N 1
ATOM 790 C CA . VAL A 1 101 ? 11.078 -8.481 -6.502 1.00 95.12 101 VAL A CA 1
ATOM 791 C C . VAL A 1 101 ? 10.470 -8.629 -7.892 1.00 95.12 101 VAL A C 1
ATOM 793 O O . VAL A 1 101 ? 10.417 -7.668 -8.660 1.00 95.12 101 VAL A O 1
ATOM 796 N N . GLY A 1 102 ? 10.035 -9.843 -8.214 1.00 97.62 102 GLY A N 1
ATOM 797 C CA . GLY A 1 102 ? 9.299 -10.175 -9.428 1.00 97.62 102 GLY A CA 1
ATOM 798 C C . GLY A 1 102 ? 7.799 -10.053 -9.184 1.00 97.62 102 GLY A C 1
ATOM 799 O O . GLY A 1 102 ? 7.292 -10.649 -8.239 1.00 97.62 102 GLY A O 1
ATOM 800 N N . ILE A 1 103 ? 7.085 -9.292 -10.011 1.00 97.44 103 ILE A N 1
ATOM 801 C CA . ILE A 1 103 ? 5.644 -9.041 -9.894 1.00 97.44 103 ILE A CA 1
ATOM 802 C C . ILE A 1 103 ? 4.950 -9.514 -11.169 1.00 97.44 103 ILE A C 1
ATOM 804 O O . ILE A 1 103 ? 5.317 -9.088 -12.265 1.00 97.44 103 ILE A O 1
ATOM 808 N N . GLN A 1 104 ? 3.908 -10.332 -11.030 1.00 97.56 104 GLN A N 1
ATOM 809 C CA . GLN A 1 104 ? 3.051 -10.752 -12.139 1.00 97.56 104 GLN A CA 1
ATOM 810 C C . GLN A 1 104 ? 1.572 -10.630 -11.756 1.00 97.56 104 GLN A C 1
ATOM 812 O O . GLN A 1 104 ? 1.177 -10.919 -10.623 1.00 97.56 104 GLN A O 1
ATOM 817 N N . HIS A 1 105 ? 0.740 -10.188 -12.703 1.00 95.44 105 HIS A N 1
ATOM 818 C CA . HIS A 1 105 ? -0.691 -9.958 -12.490 1.00 95.44 105 HIS A CA 1
ATOM 819 C C . HIS A 1 105 ? -1.574 -10.845 -13.375 1.00 95.44 105 HIS A C 1
ATOM 821 O O . HIS A 1 105 ? -1.152 -11.352 -14.407 1.00 95.44 105 HIS A O 1
ATOM 827 N N . ASN A 1 106 ? -2.855 -10.968 -13.030 1.00 92.88 106 ASN A N 1
ATOM 828 C CA . ASN A 1 106 ? -3.843 -11.838 -13.689 1.00 92.88 106 ASN A CA 1
ATOM 829 C C . ASN A 1 106 ? -4.202 -11.503 -15.158 1.00 92.88 106 ASN A C 1
ATOM 831 O O . ASN A 1 106 ? -5.176 -12.036 -15.688 1.00 92.88 106 ASN A O 1
ATOM 835 N N . GLN A 1 107 ? -3.489 -10.589 -15.815 1.00 94.00 107 GLN A N 1
ATOM 836 C CA . GLN A 1 107 ? -3.728 -10.195 -17.216 1.00 94.00 107 GLN A CA 1
ATOM 837 C C . GLN A 1 107 ? -2.460 -10.282 -18.080 1.00 94.00 107 GLN A C 1
ATOM 839 O O . GLN A 1 107 ? -2.519 -9.938 -19.256 1.00 94.00 107 GLN A O 1
ATOM 844 N N . SER A 1 108 ? -1.325 -10.703 -17.516 1.00 89.88 108 SER A N 1
ATOM 845 C CA . SER A 1 108 ? -0.057 -10.866 -18.229 1.00 89.88 108 SER A CA 1
ATOM 846 C C . SER A 1 108 ? 0.719 -12.037 -17.631 1.00 89.88 108 SER A C 1
ATOM 848 O O . SER A 1 108 ? 0.714 -12.232 -16.418 1.00 89.88 108 SER A O 1
ATOM 850 N N . SER A 1 109 ? 1.391 -12.820 -18.473 1.00 91.69 109 SER A N 1
ATOM 851 C CA . SER A 1 109 ? 2.343 -13.844 -18.027 1.00 91.69 109 SER A CA 1
ATOM 852 C C . SER A 1 109 ? 3.760 -13.292 -17.839 1.00 91.69 109 SER A C 1
ATOM 854 O O . SER A 1 109 ? 4.663 -14.045 -17.494 1.00 91.69 109 SER A O 1
ATOM 856 N N . THR A 1 110 ? 3.982 -12.004 -18.116 1.00 95.50 110 THR A N 1
ATOM 857 C CA . THR A 1 110 ? 5.282 -11.355 -17.927 1.00 95.50 110 THR A CA 1
ATOM 858 C C . THR A 1 110 ? 5.489 -11.000 -16.458 1.00 95.50 110 THR A C 1
ATOM 860 O O . THR A 1 110 ? 4.616 -10.401 -15.827 1.00 95.50 110 THR A O 1
ATOM 863 N N . THR A 1 111 ? 6.674 -11.305 -15.932 1.00 97.25 111 THR A N 1
ATOM 864 C CA . THR A 1 111 ? 7.111 -10.871 -14.603 1.00 97.25 111 THR A CA 1
ATOM 865 C C . THR A 1 111 ? 7.934 -9.590 -14.714 1.00 97.25 111 THR A C 1
ATOM 867 O O . THR A 1 111 ? 8.988 -9.575 -15.350 1.00 97.25 111 THR A O 1
ATOM 870 N N . LEU A 1 112 ? 7.488 -8.521 -14.058 1.00 97.62 112 LEU A N 1
ATOM 871 C CA . LEU A 1 112 ? 8.288 -7.313 -13.875 1.00 97.62 112 LEU A CA 1
ATOM 872 C C . LEU A 1 112 ? 9.244 -7.523 -12.706 1.00 97.62 112 LEU A C 1
ATOM 874 O O . LEU A 1 112 ? 8.794 -7.734 -11.584 1.00 97.62 112 LEU A O 1
ATOM 878 N N . TRP A 1 113 ? 10.543 -7.413 -12.958 1.00 97.56 113 TRP A N 1
ATOM 879 C CA . TRP A 1 113 ? 11.571 -7.491 -11.926 1.00 97.56 113 TRP A CA 1
ATOM 880 C C . TRP A 1 113 ? 12.094 -6.100 -11.592 1.00 97.56 113 TRP A C 1
ATOM 882 O O . TRP A 1 113 ? 12.615 -5.401 -12.462 1.00 97.56 113 TRP A O 1
ATOM 892 N N . VAL A 1 114 ? 11.975 -5.718 -10.325 1.00 95.56 114 VAL A N 1
ATOM 893 C CA . VAL A 1 114 ? 12.441 -4.431 -9.799 1.00 95.56 114 VAL A CA 1
ATOM 894 C C . VAL A 1 114 ? 13.269 -4.627 -8.541 1.00 95.56 114 VAL A C 1
ATOM 896 O O . VAL A 1 114 ? 13.157 -5.654 -7.873 1.00 95.56 114 VAL A O 1
ATOM 899 N N . THR A 1 115 ? 14.084 -3.644 -8.184 1.00 91.56 115 THR A N 1
ATOM 900 C CA . THR A 1 115 ? 14.752 -3.625 -6.878 1.00 91.56 115 THR A CA 1
ATOM 901 C C . THR A 1 115 ? 13.728 -3.569 -5.740 1.00 91.56 115 THR A C 1
ATOM 903 O O . THR A 1 115 ? 12.602 -3.096 -5.907 1.00 91.56 115 THR A O 1
ATOM 906 N N . SER A 1 116 ? 14.094 -4.095 -4.570 1.00 84.06 116 SER A N 1
ATOM 907 C CA . SER A 1 116 ? 13.186 -4.238 -3.414 1.00 84.06 116 SER A CA 1
ATOM 908 C C . SER A 1 116 ? 12.596 -2.920 -2.889 1.00 84.06 116 SER A C 1
ATOM 910 O O . SER A 1 116 ? 11.515 -2.892 -2.308 1.00 84.06 116 SER A O 1
ATOM 912 N N . ASP A 1 117 ? 13.286 -1.811 -3.100 1.00 80.12 117 ASP A N 1
ATOM 913 C CA . ASP A 1 117 ? 12.887 -0.462 -2.705 1.00 80.12 117 ASP A CA 1
ATOM 914 C C . ASP A 1 117 ? 12.079 0.279 -3.786 1.00 80.12 117 ASP A C 1
ATOM 916 O O . ASP A 1 117 ? 11.558 1.364 -3.532 1.00 80.12 117 ASP A O 1
ATOM 920 N N . HIS A 1 118 ? 11.930 -0.307 -4.978 1.00 88.69 118 HIS A N 1
ATOM 921 C CA . HIS A 1 118 ? 11.250 0.325 -6.103 1.00 88.69 118 HIS A CA 1
ATOM 922 C C . HIS A 1 118 ? 9.771 0.582 -5.803 1.00 88.69 118 HIS A C 1
ATOM 924 O O . HIS A 1 118 ? 9.037 -0.325 -5.408 1.00 88.69 118 HIS A O 1
ATOM 930 N N . TYR A 1 119 ? 9.299 1.809 -6.021 1.00 88.38 119 TYR A N 1
ATOM 931 C CA . TYR A 1 119 ? 7.903 2.157 -5.774 1.00 88.38 119 TYR A CA 1
ATOM 932 C C . TYR A 1 119 ? 7.001 1.772 -6.948 1.00 88.38 119 TYR A C 1
ATOM 934 O O . TYR A 1 119 ? 7.219 2.162 -8.093 1.00 88.38 119 TYR A O 1
ATOM 942 N N . ILE A 1 120 ? 5.935 1.042 -6.636 1.00 92.75 120 ILE A N 1
ATOM 943 C CA . ILE A 1 120 ? 4.914 0.576 -7.572 1.00 92.75 120 ILE A CA 1
ATOM 944 C C . ILE A 1 120 ? 3.604 1.304 -7.287 1.00 92.75 120 ILE A C 1
ATOM 946 O O . ILE A 1 120 ? 3.200 1.460 -6.129 1.00 92.75 120 ILE A O 1
ATOM 950 N N . ARG A 1 121 ? 2.916 1.746 -8.345 1.00 90.88 121 ARG A N 1
ATOM 951 C CA . ARG A 1 121 ? 1.586 2.350 -8.217 1.00 90.88 121 ARG A CA 1
ATOM 952 C C . ARG A 1 121 ? 0.567 1.248 -7.946 1.00 90.88 121 ARG A C 1
ATOM 954 O O . ARG A 1 121 ? 0.276 0.429 -8.820 1.00 90.88 121 ARG A O 1
ATOM 961 N N . CYS A 1 122 ? -0.025 1.254 -6.763 1.00 89.44 122 CYS A N 1
ATOM 962 C CA . CYS A 1 122 ? -1.041 0.280 -6.387 1.00 89.44 122 CYS A CA 1
ATOM 963 C C . CYS A 1 122 ? -2.261 0.958 -5.773 1.00 89.44 122 CYS A C 1
ATOM 965 O O . CYS A 1 122 ? -2.203 2.080 -5.268 1.00 89.44 122 CYS A O 1
ATOM 967 N N . ARG A 1 123 ? -3.390 0.258 -5.772 1.00 83.81 123 ARG A N 1
ATOM 968 C CA . ARG A 1 123 ? -4.512 0.616 -4.913 1.00 83.81 123 ARG A CA 1
ATOM 969 C C . ARG A 1 123 ? -4.051 0.551 -3.455 1.00 83.81 123 ARG A C 1
ATOM 971 O O . ARG A 1 123 ? -3.389 -0.409 -3.046 1.00 83.81 123 ARG A O 1
ATOM 978 N N . GLN A 1 124 ? -4.406 1.556 -2.665 1.00 73.50 124 GLN A N 1
ATOM 979 C CA . GLN A 1 124 ? -4.316 1.475 -1.215 1.00 73.50 124 GLN A CA 1
ATOM 980 C C . GLN A 1 124 ? -5.041 0.209 -0.769 1.00 73.50 124 GLN A C 1
ATOM 982 O O . GLN A 1 124 ? -6.165 -0.062 -1.199 1.00 73.50 124 GLN A O 1
ATOM 987 N N . ARG A 1 125 ? -4.363 -0.641 0.011 1.00 66.50 125 ARG A N 1
ATOM 988 C CA . ARG A 1 125 ? -5.046 -1.824 0.527 1.00 66.50 125 ARG A CA 1
ATOM 989 C C . ARG A 1 125 ? -6.139 -1.299 1.438 1.00 66.50 125 ARG A C 1
ATOM 991 O O . ARG A 1 125 ? -5.829 -0.635 2.415 1.00 66.50 125 ARG A O 1
ATOM 998 N N . ILE A 1 126 ? -7.375 -1.624 1.097 1.00 52.94 126 ILE A N 1
ATOM 999 C CA . ILE A 1 126 ? -8.460 -1.599 2.063 1.00 52.94 126 ILE A CA 1
ATOM 1000 C C . ILE A 1 126 ? -8.219 -2.861 2.882 1.00 52.94 126 ILE A C 1
ATOM 1002 O O . ILE A 1 126 ? -8.465 -3.979 2.410 1.00 52.94 126 ILE A O 1
ATOM 1006 N N . LEU A 1 127 ? -7.555 -2.708 4.017 1.00 45.03 127 LEU A N 1
ATOM 1007 C CA . LEU A 1 127 ? -7.131 -3.812 4.854 1.00 45.03 127 LEU 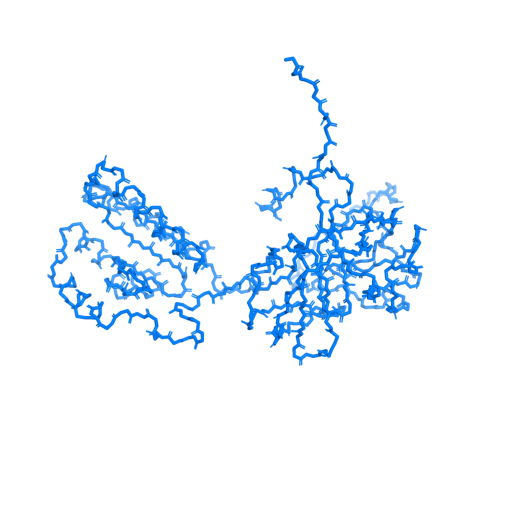A CA 1
ATOM 1008 C C . LEU A 1 127 ? -8.358 -4.347 5.573 1.00 45.03 127 LEU A C 1
ATOM 1010 O O . LEU A 1 127 ? -8.701 -3.986 6.694 1.00 45.03 127 LEU A O 1
ATOM 1014 N N . SER A 1 128 ? -9.027 -5.300 4.924 1.00 43.09 128 SER A N 1
ATOM 1015 C CA . SER A 1 128 ? -9.892 -6.198 5.665 1.00 43.09 128 SER A CA 1
ATOM 1016 C C . SER A 1 128 ? -9.007 -7.052 6.574 1.00 43.09 128 SER A C 1
ATOM 1018 O O . SER A 1 128 ? -8.254 -7.884 6.094 1.00 43.09 128 SER A O 1
ATOM 1020 N N . TYR A 1 129 ? -9.098 -6.772 7.868 1.00 47.19 129 TYR A N 1
ATOM 1021 C CA . TYR A 1 129 ? -8.681 -7.453 9.100 1.00 47.19 129 TYR A CA 1
ATOM 1022 C C . TYR A 1 129 ? -8.529 -8.993 9.051 1.00 47.19 129 TYR A C 1
ATOM 1024 O O . TYR A 1 129 ? -9.205 -9.721 9.777 1.00 47.19 129 TYR A O 1
ATOM 1032 N N . GLY A 1 130 ? -7.633 -9.475 8.194 1.00 40.88 130 GLY A N 1
ATOM 1033 C CA . GLY A 1 130 ? -7.289 -10.879 7.978 1.00 40.88 130 GLY A CA 1
ATOM 1034 C C . GLY A 1 130 ? -6.911 -11.108 6.515 1.00 40.88 130 GLY A C 1
ATOM 1035 O O . GLY A 1 130 ? -7.645 -10.681 5.617 1.00 40.88 130 GLY A O 1
ATOM 1036 N N . LYS A 1 131 ? -5.768 -11.763 6.258 1.00 35.38 131 LYS A N 1
ATOM 1037 C CA . LYS A 1 131 ? -5.447 -12.268 4.913 1.00 35.38 131 LYS A CA 1
ATOM 1038 C C . LYS A 1 131 ? -6.668 -13.072 4.439 1.00 35.38 131 LYS A C 1
ATOM 1040 O O . LYS A 1 131 ? -7.159 -13.929 5.162 1.00 35.38 131 LYS A O 1
ATOM 1045 N N . ASP A 1 132 ? -7.234 -12.693 3.298 1.00 38.00 132 ASP A N 1
ATOM 1046 C CA . ASP A 1 132 ? -8.387 -13.351 2.657 1.00 38.00 132 ASP A CA 1
ATOM 1047 C C . ASP A 1 132 ? -9.787 -13.069 3.236 1.00 38.00 132 ASP A C 1
ATOM 1049 O O . ASP A 1 132 ? -10.709 -13.860 3.038 1.00 38.00 132 ASP A O 1
ATOM 1053 N N . ARG A 1 133 ? -10.005 -11.940 3.934 1.00 44.75 133 ARG A N 1
ATOM 1054 C CA . ARG A 1 133 ? -11.290 -11.640 4.623 1.00 44.75 133 ARG A CA 1
ATOM 1055 C C . ARG A 1 133 ? -11.645 -12.670 5.711 1.00 44.75 133 ARG A C 1
ATOM 1057 O O . ARG A 1 133 ? -12.784 -12.690 6.191 1.00 44.75 133 ARG A O 1
ATOM 1064 N N . ALA A 1 134 ? -10.687 -13.502 6.115 1.00 47.97 134 ALA A N 1
ATOM 1065 C CA . ALA A 1 134 ? -10.862 -14.555 7.098 1.00 47.97 134 ALA A CA 1
ATOM 1066 C C . ALA A 1 134 ? -10.282 -14.128 8.453 1.00 47.97 134 ALA A C 1
ATOM 1068 O O . ALA A 1 134 ? -9.117 -13.770 8.583 1.00 47.97 134 ALA A O 1
ATOM 1069 N N . TRP A 1 135 ? -11.110 -14.204 9.494 1.00 57.00 135 TRP A N 1
ATOM 1070 C CA . TRP A 1 135 ? -10.761 -13.918 10.894 1.00 57.00 135 TRP A CA 1
ATOM 1071 C C . TRP A 1 135 ? -9.922 -15.043 11.541 1.00 57.00 135 TRP A C 1
ATOM 1073 O O . TRP A 1 135 ? -9.942 -15.205 12.760 1.00 57.00 135 TRP A O 1
ATOM 1083 N N . SER A 1 136 ? -9.249 -15.863 10.729 1.00 51.44 136 SER A N 1
ATOM 1084 C CA . SER A 1 136 ? -8.612 -17.133 11.109 1.00 51.44 136 SER A CA 1
ATOM 1085 C C . SER A 1 136 ? -7.331 -16.968 11.926 1.00 51.44 136 SER A C 1
ATOM 1087 O O . SER A 1 136 ? -6.962 -17.889 12.646 1.00 51.44 136 SER A O 1
ATOM 1089 N N . GLU A 1 137 ? -6.680 -15.806 11.861 1.00 60.81 137 GLU A N 1
ATOM 1090 C CA . GLU A 1 137 ? -5.461 -15.512 12.630 1.00 60.81 137 GLU A CA 1
ATOM 1091 C C . GLU A 1 137 ? -5.746 -14.966 14.042 1.00 60.81 137 GLU A C 1
ATOM 1093 O O . GLU A 1 137 ? -4.814 -14.672 14.789 1.00 60.81 137 GLU A O 1
ATOM 1098 N N . ILE A 1 138 ? -7.018 -14.823 14.442 1.00 71.38 138 ILE A N 1
ATOM 1099 C CA . ILE A 1 138 ? -7.353 -14.426 15.815 1.00 71.38 138 ILE A CA 1
ATOM 1100 C C . ILE A 1 138 ? -7.163 -15.628 16.746 1.00 71.38 138 ILE A C 1
ATOM 1102 O O . ILE A 1 138 ? -7.831 -16.651 16.555 1.00 71.38 138 ILE A O 1
ATOM 1106 N N . PRO A 1 139 ? -6.348 -15.505 17.810 1.00 79.00 139 PRO A N 1
ATOM 1107 C CA . PRO A 1 139 ? -6.223 -16.554 18.810 1.00 79.00 139 PRO A CA 1
ATOM 1108 C C . PRO A 1 139 ? -7.602 -16.954 19.373 1.00 79.00 139 PRO A C 1
ATOM 1110 O O . PRO A 1 139 ? -8.383 -16.074 19.750 1.00 79.00 139 PRO A O 1
ATOM 1113 N N . PRO A 1 140 ? -7.948 -18.251 19.485 1.00 76.75 140 PRO A N 1
ATOM 1114 C CA . PRO A 1 140 ? -9.292 -18.678 19.900 1.00 76.75 140 PRO A CA 1
ATOM 1115 C C . PRO A 1 140 ? -9.762 -18.077 21.239 1.00 76.75 140 PRO A C 1
ATOM 1117 O O . PRO A 1 140 ? -10.942 -17.763 21.422 1.00 76.75 140 PRO A O 1
ATOM 1120 N N . ASN A 1 141 ? -8.826 -17.851 22.165 1.00 84.69 141 ASN A N 1
ATOM 1121 C CA . ASN A 1 141 ? -9.061 -17.230 23.470 1.00 84.69 141 ASN A CA 1
ATOM 1122 C C . ASN A 1 141 ? -9.382 -15.722 23.398 1.00 84.69 141 ASN A C 1
ATOM 1124 O O . ASN A 1 141 ? -9.922 -15.164 24.354 1.00 84.69 141 ASN A O 1
ATOM 1128 N N . HIS A 1 142 ? -9.121 -15.038 22.283 1.00 83.94 142 HIS A N 1
ATOM 1129 C CA . HIS A 1 142 ? -9.467 -13.621 22.138 1.00 83.94 142 HIS A CA 1
ATOM 1130 C C . HIS A 1 142 ? -10.977 -13.405 22.051 1.00 83.94 142 HIS A C 1
ATOM 1132 O O . HIS A 1 142 ? -11.483 -12.402 22.551 1.00 83.94 142 HIS A O 1
ATOM 1138 N N . PHE A 1 143 ? -11.736 -14.350 21.489 1.00 82.25 143 PHE A N 1
ATOM 1139 C CA . PHE A 1 143 ? -13.194 -14.228 21.429 1.00 82.25 143 PHE A CA 1
ATOM 1140 C C . PHE A 1 143 ? -13.861 -14.371 22.802 1.00 82.25 143 PHE A C 1
ATOM 1142 O O . PHE A 1 143 ? -14.892 -13.739 23.055 1.00 82.25 143 PHE A O 1
ATOM 1149 N N . SER A 1 144 ? -13.323 -15.210 23.693 1.00 88.25 144 SER A N 1
ATOM 1150 C CA . SER A 1 144 ? -13.791 -15.289 25.084 1.00 88.25 144 SER A CA 1
ATOM 1151 C C . SER A 1 144 ? -13.356 -14.055 25.874 1.00 88.25 144 SER A C 1
ATOM 1153 O O . SER A 1 144 ? -14.206 -13.429 26.508 1.00 88.25 144 SER A O 1
ATOM 1155 N N . ARG A 1 145 ? -12.094 -13.625 25.742 1.00 90.88 145 ARG A N 1
ATOM 1156 C CA . ARG A 1 145 ? -11.581 -12.406 26.387 1.00 90.88 145 ARG A CA 1
ATOM 1157 C C . ARG A 1 145 ? -12.361 -11.157 25.978 1.00 90.88 145 ARG A C 1
ATOM 1159 O O . ARG A 1 145 ? -12.840 -10.428 26.836 1.00 90.88 145 ARG A O 1
ATOM 1166 N N . ALA A 1 146 ? -12.603 -10.957 24.685 1.00 89.44 146 ALA A N 1
ATOM 1167 C CA . ALA A 1 146 ? -13.415 -9.849 24.187 1.00 89.44 146 ALA A CA 1
ATOM 1168 C C . ALA A 1 146 ? -14.845 -9.867 24.753 1.00 89.44 146 ALA A C 1
ATOM 1170 O O . ALA A 1 146 ? -15.425 -8.818 25.016 1.00 89.44 146 ALA A O 1
ATOM 1171 N N . ARG A 1 147 ? -15.444 -11.049 24.959 1.00 90.06 147 ARG A N 1
ATOM 1172 C CA . ARG A 1 147 ? -16.767 -11.156 25.597 1.00 90.06 147 ARG A CA 1
ATOM 1173 C C . ARG A 1 147 ? -16.742 -10.714 27.062 1.00 90.06 147 ARG A C 1
ATOM 1175 O O . ARG A 1 147 ? -17.713 -10.083 27.476 1.00 90.06 147 ARG A O 1
ATOM 1182 N N . ALA A 1 148 ? -15.677 -11.017 27.805 1.00 92.56 148 ALA A N 1
ATOM 1183 C CA . ALA A 1 148 ? -15.487 -10.539 29.176 1.00 92.56 148 ALA A CA 1
ATOM 1184 C C . ALA A 1 148 ? -15.297 -9.013 29.208 1.00 92.56 148 ALA A C 1
ATOM 1186 O O . ALA A 1 148 ? -16.101 -8.315 29.823 1.00 92.56 148 ALA A O 1
ATOM 1187 N N . LEU A 1 149 ? -14.370 -8.483 28.402 1.00 91.69 149 LEU A N 1
ATOM 1188 C CA . LEU A 1 149 ? -14.084 -7.042 28.320 1.00 91.69 149 LEU A CA 1
ATOM 1189 C C . LEU A 1 149 ? -15.328 -6.205 27.971 1.00 91.69 149 LEU A C 1
ATOM 1191 O O . LEU A 1 149 ? -15.552 -5.135 28.523 1.00 91.69 149 LEU A O 1
ATOM 1195 N N . ARG A 1 150 ? -16.232 -6.714 27.119 1.00 93.25 150 ARG A N 1
ATOM 1196 C CA . ARG A 1 150 ? -17.500 -6.016 26.811 1.00 93.25 150 ARG A CA 1
ATOM 1197 C C . ARG A 1 150 ? -18.420 -5.823 28.015 1.00 93.25 150 ARG A C 1
ATOM 1199 O O . ARG A 1 150 ? -19.278 -4.933 27.936 1.00 93.25 150 ARG A O 1
ATOM 1206 N N . LYS A 1 151 ? -18.314 -6.682 29.034 1.00 93.19 151 LYS A N 1
ATOM 1207 C CA . LYS A 1 151 ? -19.058 -6.601 30.301 1.00 93.19 151 LYS A CA 1
ATOM 1208 C C . LYS A 1 151 ? -18.323 -5.727 31.320 1.00 93.19 151 LYS A C 1
ATOM 1210 O O . LYS A 1 151 ? -18.977 -5.027 32.085 1.00 93.19 151 LYS A O 1
ATOM 1215 N N . GLU A 1 152 ? -16.997 -5.728 31.267 1.00 93.06 152 GLU A N 1
ATOM 1216 C CA . GLU A 1 152 ? -16.094 -5.097 32.238 1.00 93.06 152 GLU A CA 1
ATOM 1217 C C . GLU A 1 152 ? -15.600 -3.705 31.809 1.00 93.06 152 GLU A C 1
ATOM 1219 O O . GLU A 1 152 ? -14.601 -3.224 32.325 1.00 93.06 152 GLU A O 1
ATOM 1224 N N . MET A 1 153 ? -16.310 -3.034 30.894 1.00 93.62 153 MET A N 1
ATOM 1225 C CA . MET A 1 153 ? -15.888 -1.717 30.404 1.00 93.62 153 MET A CA 1
ATOM 1226 C C . MET A 1 153 ? -15.719 -0.693 31.538 1.00 93.62 153 MET A C 1
ATOM 1228 O O . MET A 1 153 ? -16.587 -0.573 32.423 1.00 93.62 153 MET A O 1
ATOM 1232 N N . THR A 1 154 ? -14.659 0.102 31.448 1.00 93.50 154 THR A N 1
ATOM 1233 C CA . THR A 1 154 ? -14.362 1.227 32.332 1.00 93.50 154 THR A CA 1
ATOM 1234 C C . THR A 1 154 ? -15.416 2.330 32.208 1.00 93.50 154 THR A C 1
ATOM 1236 O O . THR A 1 154 ? -16.263 2.342 31.305 1.00 93.50 154 THR A O 1
ATOM 1239 N N . SER A 1 155 ? -15.395 3.282 33.141 1.00 94.50 155 SER A N 1
ATOM 1240 C CA . SER A 1 155 ? -16.284 4.449 33.110 1.00 94.50 155 SER A CA 1
ATOM 1241 C C . SER A 1 155 ? -16.090 5.284 31.839 1.00 94.50 155 SER A C 1
ATOM 1243 O O . SER A 1 155 ? -17.077 5.692 31.226 1.00 94.50 155 SER A O 1
ATOM 1245 N N . ALA A 1 156 ? -14.839 5.482 31.411 1.00 95.38 156 ALA A N 1
ATOM 1246 C CA . ALA A 1 156 ? -14.508 6.214 30.192 1.00 95.38 156 ALA A CA 1
ATOM 1247 C C . ALA A 1 156 ? -14.994 5.467 28.940 1.00 95.38 156 ALA A C 1
ATOM 1249 O O . ALA A 1 156 ? -15.707 6.038 28.115 1.00 95.38 156 ALA A O 1
ATOM 1250 N N . GLU A 1 157 ? -14.731 4.162 28.838 1.00 96.50 157 GLU A N 1
ATOM 1251 C CA . GLU A 1 157 ? -15.228 3.346 27.724 1.00 96.50 157 GLU A CA 1
ATOM 1252 C C . GLU A 1 157 ? -16.760 3.352 27.641 1.00 96.50 157 GLU A C 1
ATOM 1254 O O . GLU A 1 157 ? -17.328 3.450 26.554 1.00 96.50 157 GLU A O 1
ATOM 1259 N N . LYS A 1 158 ? -17.462 3.279 28.780 1.00 97.12 158 LYS A N 1
ATOM 1260 C CA . LYS A 1 158 ? -18.931 3.383 28.823 1.00 97.12 158 LYS A CA 1
ATOM 1261 C C . LYS A 1 158 ? -19.416 4.739 28.313 1.00 97.12 158 LYS A C 1
ATOM 1263 O O . LYS A 1 158 ? -20.374 4.772 27.532 1.00 97.12 158 LYS A O 1
ATOM 1268 N N . ALA A 1 159 ? -18.769 5.828 28.733 1.00 96.75 159 ALA A N 1
ATOM 1269 C CA . ALA A 1 159 ? -19.096 7.181 28.292 1.00 96.75 159 ALA A CA 1
ATOM 1270 C C . ALA A 1 159 ? -18.913 7.326 26.775 1.00 96.75 159 ALA A C 1
ATOM 1272 O O . ALA A 1 159 ? -19.856 7.718 26.082 1.00 96.75 159 ALA A O 1
ATOM 1273 N N . LEU A 1 160 ? -17.767 6.900 26.240 1.00 97.06 160 LEU A N 1
ATOM 1274 C CA . LEU A 1 160 ? -17.491 6.944 24.805 1.00 97.06 160 LEU A CA 1
ATOM 1275 C C . LEU A 1 160 ? -18.433 6.024 24.008 1.00 97.06 160 LEU A C 1
ATOM 1277 O O . LEU A 1 160 ? -19.046 6.442 23.023 1.00 97.06 160 LEU A O 1
ATOM 1281 N N . TRP A 1 161 ? -18.658 4.792 24.475 1.00 97.38 161 TRP A N 1
ATOM 1282 C CA . TRP A 1 161 ? -19.568 3.846 23.823 1.00 97.38 161 TRP A CA 1
ATOM 1283 C C . TRP A 1 161 ? -21.000 4.377 23.719 1.00 97.38 161 TRP A C 1
ATOM 1285 O O . TRP A 1 161 ? -21.690 4.083 22.740 1.00 97.38 161 TRP A O 1
ATOM 1295 N N . SER A 1 162 ? -21.458 5.169 24.697 1.00 96.38 162 SER A N 1
ATOM 1296 C CA . SER A 1 162 ? -22.788 5.790 24.660 1.00 96.38 162 SER A CA 1
ATOM 1297 C C . SER A 1 162 ? -22.989 6.676 23.423 1.00 96.38 162 SER A C 1
ATOM 1299 O O . SER A 1 162 ? -24.096 6.711 22.881 1.00 96.38 162 SER A O 1
ATOM 1301 N N . LYS A 1 163 ? -21.912 7.304 22.933 1.00 96.31 163 LYS A N 1
ATOM 1302 C CA . LYS A 1 163 ? -21.894 8.157 21.741 1.00 96.31 163 LYS A CA 1
ATOM 1303 C C . LYS A 1 163 ? -21.614 7.381 20.455 1.00 96.31 163 LYS A C 1
ATOM 1305 O O . LYS A 1 163 ? -22.180 7.707 19.420 1.00 96.31 163 LYS A O 1
ATOM 1310 N N . LEU A 1 164 ? -20.796 6.327 20.505 1.00 95.31 164 LEU A N 1
ATOM 1311 C CA . LEU A 1 164 ? -20.436 5.542 19.312 1.00 95.31 164 LEU A CA 1
ATOM 1312 C C . LEU A 1 164 ? -21.491 4.492 18.909 1.00 95.31 164 LEU A C 1
ATOM 1314 O O . LEU A 1 164 ? -21.571 4.085 17.745 1.00 95.31 164 LEU A O 1
ATOM 1318 N N . ARG A 1 165 ? -22.304 4.005 19.856 1.00 93.50 165 ARG A N 1
ATOM 1319 C CA . ARG A 1 165 ? -23.279 2.929 19.603 1.00 93.50 165 ARG A CA 1
ATOM 1320 C C . ARG A 1 165 ? -24.386 3.352 18.636 1.00 93.50 165 ARG A C 1
ATOM 1322 O O . ARG A 1 165 ? -24.813 4.499 18.607 1.00 93.50 165 ARG A O 1
ATOM 1329 N N . GLY A 1 166 ? -24.945 2.375 17.922 1.00 88.00 166 GLY A N 1
ATOM 1330 C CA . GLY A 1 166 ? -26.189 2.565 17.165 1.00 88.00 166 GLY A CA 1
ATOM 1331 C C . GLY A 1 166 ? -26.061 3.408 15.894 1.00 88.00 166 GLY A C 1
ATOM 1332 O O . GLY A 1 166 ? -27.070 3.911 15.425 1.00 88.00 166 GLY A O 1
ATOM 1333 N N . LYS A 1 167 ? -24.852 3.545 15.331 1.00 85.00 167 LYS A N 1
ATOM 1334 C CA . LYS A 1 167 ? -24.577 4.374 14.142 1.00 85.00 167 LYS A CA 1
ATOM 1335 C C . LYS A 1 167 ? -24.915 5.861 14.321 1.00 85.00 167 LYS A C 1
ATOM 1337 O O . LYS A 1 167 ? -25.278 6.525 13.357 1.00 85.00 167 LYS A O 1
ATOM 1342 N N . GLN A 1 168 ? -24.765 6.398 15.532 1.00 87.94 168 GLN A N 1
ATOM 1343 C CA . GLN A 1 168 ? -24.988 7.826 15.805 1.00 87.94 168 GLN A CA 1
ATOM 1344 C C . GLN A 1 168 ? -24.093 8.754 14.964 1.00 87.94 168 GLN A C 1
ATOM 1346 O O . GLN A 1 168 ? -24.484 9.883 14.700 1.00 87.94 168 GLN A O 1
ATOM 1351 N N . LEU A 1 169 ? -22.936 8.266 14.501 1.00 85.31 169 LEU A N 1
ATOM 1352 C CA . LEU A 1 169 ? -22.025 8.986 13.601 1.00 85.31 169 LEU A CA 1
ATOM 1353 C C . LEU A 1 169 ? -22.150 8.542 12.129 1.00 85.31 169 LEU A C 1
ATOM 1355 O O . LEU A 1 169 ? -21.198 8.638 11.365 1.00 85.31 169 LEU A O 1
ATOM 1359 N N . GLY A 1 170 ? -23.267 7.922 11.735 1.00 82.12 170 GLY A N 1
ATOM 1360 C CA . GLY A 1 170 ? -23.463 7.362 10.388 1.00 82.12 170 GLY A CA 1
ATOM 1361 C C . GLY A 1 170 ? -22.722 6.043 10.119 1.00 82.12 170 GLY A C 1
ATOM 1362 O O . GLY A 1 170 ? -23.147 5.262 9.269 1.00 82.12 170 GLY A O 1
ATOM 1363 N N . ILE A 1 171 ? -21.685 5.725 10.898 1.00 79.56 171 ILE A N 1
ATOM 1364 C CA . ILE A 1 171 ? -20.870 4.512 10.750 1.00 79.56 171 ILE A CA 1
ATOM 1365 C C . ILE A 1 171 ? -21.033 3.525 11.911 1.00 79.56 171 ILE A C 1
ATOM 1367 O O . ILE A 1 171 ? -21.420 3.879 13.029 1.00 79.56 171 ILE A O 1
ATOM 1371 N N . LYS A 1 172 ? -20.738 2.244 11.661 1.00 83.12 172 LYS A N 1
ATOM 1372 C CA . LYS A 1 172 ? -20.883 1.188 12.670 1.00 83.12 172 LYS A CA 1
ATOM 1373 C C . LYS A 1 172 ? -19.589 0.954 13.449 1.00 83.12 172 LYS A C 1
ATOM 1375 O O . LYS A 1 172 ? -18.673 0.306 12.947 1.00 83.12 172 LYS A O 1
ATOM 1380 N N . PHE A 1 173 ? -19.599 1.317 14.729 1.00 91.00 173 PHE A N 1
ATOM 1381 C CA . PHE A 1 173 ? -18.578 0.894 15.687 1.00 91.00 173 PHE A CA 1
ATOM 1382 C C . PHE A 1 173 ? -18.894 -0.465 16.324 1.00 91.00 173 PHE A C 1
ATOM 1384 O O . PHE A 1 173 ? -20.046 -0.827 16.591 1.00 91.00 173 PHE A O 1
ATOM 1391 N N . ARG A 1 174 ? -17.834 -1.221 16.598 1.00 91.31 174 ARG A N 1
ATOM 1392 C CA . ARG A 1 174 ? -17.806 -2.438 17.411 1.00 91.31 174 ARG A CA 1
ATOM 1393 C C . ARG A 1 174 ? -16.936 -2.159 18.625 1.00 91.31 174 ARG A C 1
ATOM 1395 O O . ARG A 1 174 ? -15.882 -1.563 18.471 1.00 91.31 174 ARG A O 1
ATOM 1402 N N . LYS A 1 175 ? -17.352 -2.626 19.799 1.00 95.19 175 LYS A N 1
ATOM 1403 C CA . LYS A 1 175 ? -16.534 -2.554 21.011 1.00 95.19 175 LYS A CA 1
ATOM 1404 C C . LYS A 1 175 ? -15.767 -3.847 21.274 1.00 95.19 175 LYS A C 1
ATOM 1406 O O . LYS A 1 175 ? -16.313 -4.936 21.024 1.00 95.19 175 LYS A O 1
ATOM 1411 N N . GLN A 1 176 ? -14.570 -3.723 21.838 1.00 93.94 176 GLN A N 1
ATOM 1412 C CA . GLN A 1 176 ? -13.695 -4.810 22.265 1.00 93.94 176 GLN A CA 1
ATOM 1413 C C . GLN A 1 176 ? -13.541 -5.831 21.134 1.00 93.94 176 GLN A C 1
ATOM 1415 O O . GLN A 1 176 ? -14.083 -6.944 21.180 1.00 93.94 176 GLN A O 1
ATOM 1420 N N . HIS A 1 177 ? -12.959 -5.382 20.022 1.00 89.94 177 HIS A N 1
ATOM 1421 C CA . HIS A 1 177 ? -12.868 -6.146 18.786 1.00 89.94 177 HIS A CA 1
ATOM 1422 C C . HIS A 1 177 ? -11.490 -6.802 18.650 1.00 89.94 177 HIS A C 1
ATOM 1424 O O . HIS A 1 177 ? -10.487 -6.095 18.624 1.00 89.94 177 HIS A O 1
ATOM 1430 N N . PRO A 1 178 ? -11.416 -8.141 18.550 1.00 88.81 178 PRO A N 1
ATOM 1431 C CA . PRO A 1 178 ? -10.162 -8.806 18.230 1.00 88.81 178 PRO A CA 1
ATOM 1432 C C . PRO A 1 178 ? -9.671 -8.442 16.827 1.00 88.81 178 PRO A C 1
ATOM 1434 O O . PRO A 1 178 ? -10.442 -8.511 15.868 1.00 88.81 178 PRO A O 1
ATOM 1437 N N . ILE A 1 179 ? -8.394 -8.085 16.720 1.00 83.38 179 ILE A N 1
ATOM 1438 C CA . ILE A 1 179 ? -7.680 -7.801 15.475 1.00 83.38 179 ILE A CA 1
ATOM 1439 C C . ILE A 1 179 ? -6.305 -8.454 15.595 1.00 83.38 179 ILE A C 1
ATOM 1441 O O . ILE A 1 179 ? -5.454 -7.990 16.356 1.00 83.38 179 ILE A O 1
ATOM 144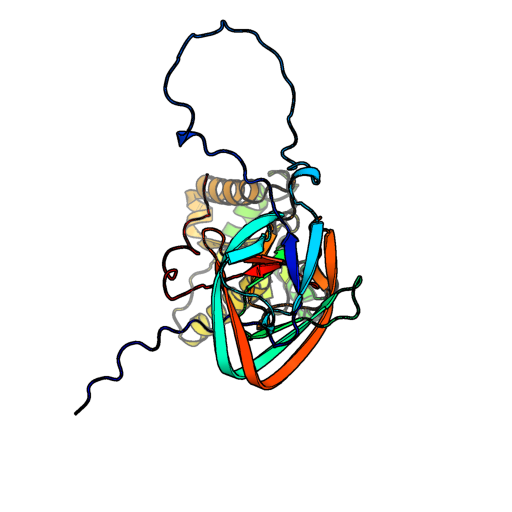5 N N . GLY A 1 180 ? -6.111 -9.563 14.879 1.00 80.56 180 GLY A N 1
ATOM 1446 C CA . GLY A 1 180 ? -4.893 -10.360 14.998 1.00 80.56 180 GLY A CA 1
ATOM 1447 C C . GLY A 1 180 ? -4.614 -10.778 16.450 1.00 80.56 180 GLY A C 1
ATOM 1448 O O . GLY A 1 180 ? -5.535 -11.244 17.130 1.00 80.56 180 GLY A O 1
ATOM 1449 N N . PRO A 1 181 ? -3.383 -10.573 16.959 1.00 83.50 181 PRO A N 1
ATOM 1450 C CA . PRO A 1 181 ? -3.010 -10.906 18.328 1.00 83.50 181 PRO A CA 1
ATOM 1451 C C . PRO A 1 181 ? -3.447 -9.847 19.353 1.00 83.50 181 PRO A C 1
ATOM 1453 O O . PRO A 1 181 ? -3.050 -9.934 20.513 1.00 83.50 181 PRO A O 1
ATOM 1456 N N . TYR A 1 182 ? -4.266 -8.858 18.975 1.00 88.38 182 TYR A N 1
ATOM 1457 C CA . TYR A 1 182 ? -4.716 -7.783 19.863 1.00 88.38 182 TYR A CA 1
ATOM 1458 C C . TYR A 1 182 ? -6.242 -7.719 19.973 1.00 88.38 182 TYR A C 1
ATOM 1460 O O . TYR A 1 182 ? -6.985 -8.308 19.186 1.00 88.38 182 TYR A O 1
ATOM 1468 N N . ILE A 1 183 ? -6.723 -7.018 20.998 1.00 90.06 183 ILE A N 1
ATOM 1469 C CA . ILE A 1 183 ? -8.121 -6.601 21.142 1.00 90.06 183 ILE A CA 1
ATOM 1470 C C . ILE A 1 183 ? -8.096 -5.079 21.261 1.00 90.06 183 ILE A C 1
ATOM 1472 O O . ILE A 1 183 ? -7.283 -4.545 22.015 1.00 90.06 183 ILE A O 1
ATOM 1476 N N . THR A 1 184 ? -8.929 -4.401 20.477 1.00 92.25 184 THR A N 1
ATOM 1477 C CA . THR A 1 184 ? -9.061 -2.939 20.486 1.00 92.25 184 THR A CA 1
ATOM 1478 C C . THR A 1 184 ? -10.381 -2.520 21.120 1.00 92.25 184 THR A C 1
ATOM 1480 O O . THR A 1 184 ? -11.388 -3.220 20.963 1.00 92.25 184 THR A O 1
ATOM 1483 N N . ASP A 1 185 ? -10.408 -1.378 21.809 1.00 95.25 185 ASP A N 1
ATOM 1484 C CA . ASP A 1 185 ? -11.582 -0.967 22.592 1.00 95.25 185 ASP A CA 1
ATOM 1485 C C . ASP A 1 185 ? -12.765 -0.603 21.709 1.00 95.25 185 ASP A C 1
ATOM 1487 O O . ASP A 1 185 ? -13.883 -1.070 21.947 1.00 95.25 185 ASP A O 1
ATOM 1491 N N . PHE A 1 186 ? -12.523 0.149 20.636 1.00 95.69 186 PHE A N 1
ATOM 1492 C CA . PHE A 1 186 ? -13.515 0.440 19.612 1.00 95.69 186 PHE A CA 1
ATOM 1493 C C . PHE A 1 186 ? -12.925 0.339 18.217 1.00 95.69 186 PHE A C 1
ATOM 1495 O O . PHE A 1 186 ? -11.773 0.674 17.963 1.00 95.69 186 PHE A O 1
ATOM 1502 N N . TYR A 1 187 ? -13.756 -0.114 17.288 1.00 91.69 187 TYR A N 1
ATOM 1503 C CA . TYR A 1 187 ? -13.350 -0.312 15.913 1.00 91.69 187 TYR A CA 1
ATOM 1504 C C . TYR A 1 187 ? -14.517 -0.096 14.946 1.00 91.69 187 TYR A C 1
ATOM 1506 O O . TYR A 1 187 ? -15.576 -0.724 15.076 1.00 91.69 187 TYR A O 1
ATOM 1514 N N . ALA A 1 188 ? -14.309 0.770 13.957 1.00 85.19 188 ALA A N 1
ATOM 1515 C CA . ALA A 1 188 ? -15.212 1.004 12.843 1.00 85.19 188 ALA A CA 1
ATOM 1516 C C . ALA A 1 188 ? -14.627 0.459 11.538 1.00 85.19 188 ALA A C 1
ATOM 1518 O O . ALA A 1 188 ? -13.666 0.987 10.988 1.00 85.19 188 ALA A O 1
ATOM 1519 N N . ARG A 1 189 ? -15.256 -0.603 11.023 1.00 76.75 189 ARG A N 1
ATOM 1520 C CA . ARG A 1 189 ? -14.795 -1.306 9.819 1.00 76.75 189 ARG A CA 1
ATOM 1521 C C . ARG A 1 189 ? -14.817 -0.456 8.570 1.00 76.75 189 ARG A C 1
ATOM 1523 O O . ARG A 1 189 ? -13.881 -0.524 7.788 1.00 76.75 189 ARG A O 1
ATOM 1530 N N . ASP A 1 190 ? -15.901 0.280 8.392 1.00 70.62 190 ASP A N 1
ATOM 1531 C CA . ASP A 1 190 ? -16.199 0.950 7.129 1.00 70.62 190 ASP A CA 1
ATOM 1532 C C . ASP A 1 190 ? -15.217 2.100 6.843 1.00 70.62 190 ASP A C 1
ATOM 1534 O O . ASP A 1 190 ? -15.110 2.531 5.703 1.00 70.62 190 ASP A O 1
ATOM 1538 N N . VAL A 1 191 ? -14.492 2.553 7.873 1.00 73.75 191 VAL A N 1
ATOM 1539 C CA . VAL A 1 191 ? -13.512 3.648 7.816 1.00 73.75 191 VAL A CA 1
ATOM 1540 C C . VAL A 1 191 ? -12.144 3.264 8.398 1.00 73.75 191 VAL A C 1
ATOM 1542 O O . VAL A 1 191 ? -11.338 4.135 8.694 1.00 73.75 191 VAL A O 1
ATOM 1545 N N . GLU A 1 192 ? -11.896 1.969 8.625 1.00 76.12 192 GLU A N 1
ATOM 1546 C CA . GLU A 1 192 ? -10.598 1.441 9.096 1.00 76.12 192 GLU A CA 1
ATOM 1547 C C . GLU A 1 192 ? -10.041 2.127 10.367 1.00 76.12 192 GLU A C 1
ATOM 1549 O O . GLU A 1 192 ? -8.831 2.211 10.581 1.00 76.12 192 GLU A O 1
ATOM 1554 N N . LEU A 1 193 ? -10.942 2.593 11.241 1.00 85.69 193 LEU A N 1
ATOM 1555 C CA . LEU A 1 193 ? -10.618 3.397 12.420 1.00 85.69 193 LEU A CA 1
ATOM 1556 C C . LEU A 1 193 ? -10.701 2.568 13.702 1.00 85.69 193 LEU A C 1
ATOM 1558 O O . LEU A 1 193 ? -11.738 1.970 14.009 1.00 85.69 193 LEU A O 1
ATOM 1562 N N . ILE A 1 194 ? -9.628 2.591 14.482 1.00 90.88 194 ILE A N 1
ATOM 1563 C CA . ILE A 1 194 ? -9.558 2.125 15.863 1.00 90.88 194 ILE A CA 1
ATOM 1564 C C . ILE A 1 194 ? -9.582 3.341 16.788 1.00 90.88 194 ILE A C 1
ATOM 1566 O O . ILE A 1 194 ? -8.888 4.328 16.550 1.00 90.88 194 ILE A O 1
ATOM 1570 N N . VAL A 1 195 ? -10.360 3.245 17.864 1.00 94.75 195 VAL A N 1
ATOM 1571 C CA . VAL A 1 195 ? -10.319 4.199 18.974 1.00 94.75 195 VAL A CA 1
ATOM 1572 C C . VAL A 1 195 ? -10.023 3.434 20.255 1.00 94.75 195 VAL A C 1
ATOM 1574 O O . VAL A 1 195 ? -10.732 2.477 20.575 1.00 94.75 195 VAL A O 1
ATOM 1577 N N . GLU A 1 196 ? -8.985 3.849 20.968 1.00 94.00 196 GLU A N 1
ATOM 1578 C CA . GLU A 1 196 ? -8.506 3.202 22.190 1.00 94.00 196 GLU A CA 1
ATOM 1579 C C . GLU A 1 196 ? -8.593 4.140 23.375 1.00 94.00 196 GLU A C 1
ATOM 1581 O O . GLU A 1 196 ? -8.375 5.349 23.256 1.00 94.00 196 GLU A O 1
ATOM 1586 N N . VAL A 1 197 ? -8.918 3.551 24.516 1.00 93.56 197 VAL A N 1
ATOM 1587 C CA . VAL A 1 197 ? -8.996 4.234 25.793 1.00 93.56 197 VAL A CA 1
ATOM 1588 C C . VAL A 1 197 ? -7.774 3.828 26.592 1.00 93.56 197 VAL A C 1
ATOM 1590 O O . VAL A 1 197 ? -7.734 2.749 27.182 1.00 93.56 197 VAL A O 1
ATOM 1593 N N . ASP A 1 198 ? -6.761 4.686 26.585 1.00 82.62 198 ASP A N 1
ATOM 1594 C CA . ASP A 1 198 ? -5.526 4.405 27.296 1.00 82.62 198 ASP A CA 1
ATOM 1595 C C . ASP A 1 198 ? -5.741 4.550 28.808 1.00 82.62 198 ASP A C 1
ATOM 1597 O O . ASP A 1 198 ? -6.263 5.557 29.314 1.00 82.62 198 ASP A O 1
ATOM 1601 N N . GLY A 1 199 ? -5.363 3.496 29.527 1.00 68.69 199 GLY A N 1
ATOM 1602 C CA . GLY A 1 199 ? -5.183 3.538 30.972 1.00 68.69 199 GLY A CA 1
ATOM 1603 C C . GLY A 1 199 ? -3.828 4.151 31.306 1.00 68.69 199 GLY A C 1
ATOM 1604 O O . GLY A 1 199 ? -2.991 4.308 30.427 1.00 68.69 199 GLY A O 1
ATOM 1605 N N . ASP A 1 200 ? -3.583 4.486 32.573 1.00 57.56 200 ASP A N 1
ATOM 1606 C CA . ASP A 1 200 ? -2.249 4.931 32.986 1.00 57.56 200 ASP A CA 1
ATOM 1607 C C . ASP A 1 200 ? -1.202 3.887 32.562 1.00 57.56 200 ASP A C 1
ATOM 1609 O O . ASP A 1 200 ? -1.183 2.754 33.056 1.00 57.56 200 ASP A O 1
ATOM 1613 N N . THR A 1 201 ? -0.347 4.248 31.605 1.00 55.81 201 THR A N 1
ATOM 1614 C CA . THR A 1 201 ? 0.680 3.354 31.085 1.00 55.81 201 THR A CA 1
ATOM 1615 C C . THR A 1 201 ? 1.777 3.228 32.136 1.00 55.81 201 THR A C 1
ATOM 1617 O O . THR A 1 201 ? 2.431 4.202 32.513 1.00 55.81 201 THR A O 1
ATOM 1620 N N . HIS A 1 202 ? 2.027 2.014 32.620 1.00 56.44 202 HIS A N 1
ATOM 1621 C CA . HIS A 1 202 ? 3.228 1.761 33.405 1.00 56.44 202 HIS A CA 1
ATOM 1622 C C . HIS A 1 202 ? 4.453 1.978 32.503 1.00 56.44 202 HIS A C 1
ATOM 1624 O O . HIS A 1 202 ? 4.626 1.281 31.507 1.00 56.44 202 HIS A O 1
ATOM 1630 N N . PHE A 1 203 ? 5.310 2.944 32.849 1.00 62.47 203 PHE A N 1
ATOM 1631 C CA . PHE A 1 203 ? 6.526 3.310 32.107 1.00 62.47 203 PHE A CA 1
ATOM 1632 C C . PHE A 1 203 ? 7.648 2.255 32.205 1.00 62.47 203 PHE A C 1
ATOM 1634 O O . PHE A 1 203 ? 8.816 2.602 32.384 1.00 62.47 203 PHE A O 1
ATOM 1641 N N . THR A 1 204 ? 7.332 0.964 32.098 1.00 74.62 204 THR A N 1
ATOM 1642 C CA . THR A 1 204 ? 8.354 -0.084 32.033 1.00 74.62 204 THR A CA 1
ATOM 1643 C C . THR A 1 204 ? 8.879 -0.238 30.596 1.00 74.62 204 THR A C 1
ATOM 1645 O O . THR A 1 204 ? 8.129 -0.028 29.634 1.00 74.62 204 THR A O 1
ATOM 1648 N N . PRO A 1 205 ? 10.165 -0.580 30.401 1.00 74.31 205 PRO A N 1
ATOM 1649 C CA . PRO A 1 205 ? 10.728 -0.854 29.075 1.00 74.31 205 PRO A CA 1
ATOM 1650 C C . PRO A 1 205 ? 9.962 -1.935 28.296 1.00 74.31 205 PRO A C 1
ATOM 1652 O O . PRO A 1 205 ? 9.778 -1.819 27.083 1.00 74.31 205 PRO A O 1
ATOM 1655 N N . GLU A 1 206 ? 9.456 -2.953 28.992 1.00 76.81 206 GLU A N 1
ATOM 1656 C CA . GLU A 1 206 ? 8.697 -4.061 28.409 1.00 76.81 206 GLU A CA 1
ATOM 1657 C C . GLU A 1 206 ? 7.335 -3.593 27.884 1.00 76.81 206 GLU A C 1
ATOM 1659 O O . GLU A 1 206 ? 6.931 -3.981 26.786 1.00 76.81 206 GLU A O 1
ATOM 1664 N N . ALA A 1 207 ? 6.651 -2.713 28.627 1.00 75.06 207 ALA A N 1
ATOM 1665 C CA . ALA A 1 207 ? 5.377 -2.138 28.207 1.00 75.06 207 ALA A CA 1
ATOM 1666 C C . ALA A 1 207 ? 5.545 -1.265 26.958 1.00 75.06 207 ALA A C 1
ATOM 1668 O O . ALA A 1 207 ? 4.765 -1.391 26.016 1.00 75.06 207 ALA A O 1
ATOM 1669 N N . LYS A 1 208 ? 6.610 -0.453 26.897 1.00 75.94 208 LYS A N 1
ATOM 1670 C CA . LYS A 1 208 ? 6.915 0.362 25.709 1.00 75.94 208 LYS A CA 1
ATOM 1671 C C . LYS A 1 208 ? 7.168 -0.494 24.467 1.00 75.94 208 LYS A C 1
ATOM 1673 O O . LYS A 1 208 ? 6.635 -0.196 23.400 1.00 75.94 208 LYS A O 1
ATOM 1678 N N . SER A 1 209 ? 7.963 -1.558 24.604 1.00 79.38 209 SER A N 1
ATOM 1679 C CA . SER A 1 209 ? 8.271 -2.473 23.495 1.00 79.38 209 SER A CA 1
ATOM 1680 C C . SER A 1 209 ? 7.010 -3.168 22.973 1.00 79.38 209 SER A C 1
ATOM 1682 O O . SER A 1 209 ? 6.761 -3.198 21.767 1.00 79.38 209 SER A O 1
ATOM 1684 N N . TYR A 1 210 ? 6.159 -3.648 23.884 1.00 80.12 210 TYR A N 1
ATOM 1685 C CA . TYR A 1 210 ? 4.884 -4.264 23.527 1.00 80.12 210 TYR A CA 1
ATOM 1686 C C . TYR A 1 210 ? 3.949 -3.288 22.802 1.00 80.12 210 TYR A C 1
ATOM 1688 O O . TYR A 1 210 ? 3.353 -3.646 21.784 1.00 80.12 210 TYR A O 1
ATOM 1696 N N . ASP A 1 211 ? 3.833 -2.053 23.294 1.00 78.50 211 ASP A N 1
ATOM 1697 C CA . ASP A 1 211 ? 2.927 -1.062 22.714 1.00 78.50 211 ASP A CA 1
ATOM 1698 C C . ASP A 1 211 ? 3.426 -0.537 21.355 1.00 78.50 211 ASP A C 1
ATOM 1700 O O . ASP A 1 211 ? 2.626 -0.260 20.456 1.00 78.50 211 ASP A O 1
ATOM 1704 N N . THR A 1 212 ? 4.750 -0.512 21.160 1.00 78.62 212 THR A N 1
ATOM 1705 C CA . THR A 1 212 ? 5.385 -0.257 19.856 1.00 78.62 212 THR A CA 1
ATOM 1706 C C . THR A 1 212 ? 5.042 -1.373 18.873 1.00 78.62 212 THR A C 1
ATOM 1708 O O . THR A 1 212 ? 4.445 -1.102 17.836 1.00 78.62 212 THR A O 1
ATOM 1711 N N . ALA A 1 213 ? 5.285 -2.640 19.233 1.00 81.50 213 ALA A N 1
ATOM 1712 C CA . ALA A 1 213 ? 4.961 -3.784 18.375 1.00 81.50 213 ALA A CA 1
ATOM 1713 C C . ALA A 1 213 ? 3.465 -3.840 18.014 1.00 81.50 213 ALA A C 1
ATOM 1715 O O . ALA A 1 213 ? 3.092 -4.173 16.888 1.00 81.50 213 ALA A O 1
ATOM 1716 N N . ARG A 1 214 ? 2.600 -3.475 18.965 1.00 83.94 214 ARG A N 1
ATOM 1717 C CA . ARG A 1 214 ? 1.153 -3.375 18.763 1.00 83.94 214 ARG A CA 1
ATOM 1718 C C . ARG A 1 214 ? 0.787 -2.285 17.766 1.00 83.94 214 ARG A C 1
ATOM 1720 O O . ARG A 1 214 ? 0.012 -2.539 16.843 1.00 83.94 214 ARG A O 1
ATOM 1727 N N . THR A 1 215 ? 1.348 -1.095 17.941 1.00 76.12 215 THR A N 1
ATOM 1728 C CA . THR A 1 215 ? 1.119 0.041 17.043 1.00 76.12 215 THR A CA 1
ATOM 1729 C C . THR A 1 215 ? 1.631 -0.268 15.639 1.00 76.12 215 THR A C 1
ATOM 1731 O O . THR A 1 215 ? 0.897 -0.056 14.674 1.00 76.12 215 THR A O 1
ATOM 1734 N N . ASP A 1 216 ? 2.815 -0.868 15.515 1.00 74.00 216 ASP A N 1
ATOM 1735 C CA . ASP A 1 216 ? 3.389 -1.287 14.235 1.00 74.00 216 ASP A CA 1
ATOM 1736 C C . ASP A 1 216 ? 2.519 -2.334 13.540 1.00 74.00 216 ASP A C 1
ATOM 1738 O O . ASP A 1 216 ? 2.232 -2.210 12.351 1.00 74.00 216 ASP A O 1
ATOM 1742 N N . TYR A 1 217 ? 2.040 -3.342 14.272 1.00 77.94 217 TYR A N 1
ATOM 1743 C CA . TYR A 1 217 ? 1.159 -4.366 13.715 1.00 77.94 217 TYR A CA 1
ATOM 1744 C C . TYR A 1 217 ? -0.143 -3.764 13.171 1.00 77.94 217 TYR A C 1
ATOM 1746 O O . TYR A 1 217 ? -0.520 -4.028 12.029 1.00 77.94 217 TYR A O 1
ATOM 1754 N N . LEU A 1 218 ? -0.826 -2.930 13.963 1.00 76.94 218 LEU A N 1
ATOM 1755 C CA . LEU A 1 218 ? -2.081 -2.292 13.551 1.00 76.94 218 LEU A CA 1
ATOM 1756 C C . LEU A 1 218 ? -1.860 -1.302 12.393 1.00 76.94 218 LEU A C 1
ATOM 1758 O O . LEU A 1 218 ? -2.671 -1.249 11.469 1.00 76.94 218 LEU A O 1
ATOM 1762 N N . SER A 1 219 ? -0.729 -0.596 12.381 1.00 69.06 219 SER A N 1
ATOM 1763 C CA . SER A 1 219 ? -0.347 0.321 11.298 1.00 69.06 219 SER A CA 1
ATOM 1764 C C . SER A 1 219 ? 0.020 -0.419 10.008 1.00 69.06 219 SER A C 1
ATOM 1766 O O . SER A 1 219 ? -0.325 0.026 8.917 1.00 69.06 219 SER A O 1
ATOM 1768 N N . GLN A 1 220 ? 0.652 -1.594 10.090 1.00 63.09 220 GLN A N 1
ATOM 1769 C CA . GLN A 1 220 ? 0.893 -2.473 8.934 1.00 63.09 220 GLN A CA 1
ATOM 1770 C C . GLN A 1 220 ? -0.401 -3.070 8.367 1.00 63.09 220 GLN A C 1
ATOM 1772 O O . GLN A 1 220 ? -0.453 -3.457 7.192 1.00 63.09 220 GLN A O 1
ATOM 1777 N N . LEU A 1 221 ? -1.443 -3.143 9.198 1.00 60.66 221 LEU A N 1
ATOM 1778 C CA . LEU A 1 221 ? -2.814 -3.388 8.778 1.00 60.66 221 LEU A CA 1
ATOM 1779 C C . LEU A 1 221 ? -3.510 -2.113 8.279 1.00 60.66 221 LEU A C 1
ATOM 1781 O O . LEU A 1 221 ? -4.693 -2.187 8.001 1.00 60.66 221 LEU A O 1
ATOM 1785 N N . GLY A 1 222 ? -2.796 -0.992 8.103 1.00 64.88 222 GLY A N 1
ATOM 1786 C CA . GLY A 1 222 ? -3.266 0.284 7.535 1.00 64.88 222 GLY A CA 1
ATOM 1787 C C . GLY A 1 222 ? -4.474 0.865 8.247 1.00 64.88 222 GLY A C 1
ATOM 1788 O O . GLY A 1 222 ? -5.318 1.509 7.633 1.00 64.88 222 GLY A O 1
ATOM 1789 N N . LEU A 1 223 ? -4.544 0.609 9.548 1.00 73.25 223 LEU A N 1
ATOM 1790 C CA . LEU A 1 223 ? -5.597 1.096 10.412 1.00 73.25 223 LEU A CA 1
ATOM 1791 C C . LEU A 1 223 ? -5.174 2.419 11.009 1.00 73.25 223 LEU A C 1
ATOM 1793 O O . LEU A 1 223 ? -4.042 2.566 11.467 1.00 73.25 223 LEU A O 1
ATOM 1797 N N . THR A 1 224 ? -6.106 3.360 11.063 1.00 81.25 224 THR A N 1
ATOM 1798 C CA . THR A 1 224 ? -5.892 4.585 11.831 1.00 81.25 224 THR A CA 1
ATOM 1799 C C . THR A 1 224 ? -6.213 4.292 13.290 1.00 81.25 224 THR A C 1
ATOM 1801 O O . THR A 1 224 ? -7.280 3.759 13.586 1.00 81.25 224 THR A O 1
ATOM 1804 N N . VAL A 1 225 ? -5.301 4.620 14.203 1.00 85.56 225 VAL A N 1
ATOM 1805 C CA . VAL A 1 225 ? -5.482 4.426 15.647 1.00 85.56 225 VAL A CA 1
ATOM 1806 C C . VAL A 1 225 ? -5.525 5.792 16.320 1.00 85.56 225 VAL A C 1
ATOM 1808 O O . VAL A 1 225 ? -4.543 6.528 16.284 1.00 85.56 225 VAL A O 1
ATOM 1811 N N . LEU A 1 226 ? -6.653 6.125 16.945 1.00 90.50 226 LEU A N 1
ATOM 1812 C CA . LEU A 1 226 ? -6.767 7.261 17.858 1.00 90.50 226 LEU A CA 1
ATOM 1813 C C . LEU A 1 226 ? -6.723 6.744 19.291 1.00 90.50 226 LEU A C 1
ATOM 1815 O O . LEU A 1 226 ? -7.477 5.834 19.637 1.00 90.50 226 LEU A O 1
ATOM 1819 N N . ARG A 1 227 ? -5.862 7.325 20.124 1.00 92.12 227 ARG A N 1
ATOM 1820 C CA . ARG A 1 227 ? -5.761 6.988 21.545 1.00 92.12 227 ARG A CA 1
ATOM 1821 C C . ARG A 1 227 ? -6.181 8.189 22.377 1.00 92.12 227 ARG A C 1
ATOM 1823 O O . ARG A 1 227 ? -5.724 9.297 22.115 1.00 92.12 227 ARG A O 1
ATOM 1830 N N . PHE A 1 228 ? -7.035 7.946 23.361 1.00 93.19 228 PHE A N 1
ATOM 1831 C CA . PHE A 1 228 ? -7.498 8.952 24.309 1.00 93.19 228 PHE A CA 1
ATOM 1832 C C . PHE A 1 228 ? -7.303 8.437 25.724 1.00 93.19 228 PHE A C 1
ATOM 1834 O O . PHE A 1 228 ? -7.649 7.298 26.033 1.00 93.19 228 PHE A O 1
ATOM 1841 N N . THR A 1 229 ? -6.804 9.286 26.602 1.00 92.69 229 THR A N 1
ATOM 1842 C CA . THR A 1 229 ? -6.721 8.989 28.029 1.00 92.69 229 THR A CA 1
ATOM 1843 C C . THR A 1 229 ? -8.116 8.940 28.656 1.00 92.69 229 THR A C 1
ATOM 1845 O O . THR A 1 229 ? -9.068 9.587 28.199 1.00 92.69 229 THR A O 1
ATOM 1848 N N . ASN A 1 230 ? -8.242 8.225 29.777 1.00 93.19 230 ASN A N 1
ATOM 1849 C CA . ASN A 1 230 ? -9.467 8.255 30.584 1.00 93.19 230 ASN A CA 1
ATOM 1850 C C . ASN A 1 230 ? -9.901 9.690 30.939 1.00 93.19 230 ASN A C 1
ATOM 1852 O O . ASN A 1 230 ? -11.097 9.986 30.949 1.00 93.19 230 ASN A O 1
ATOM 1856 N N . LEU A 1 231 ? -8.940 10.575 31.223 1.00 92.44 231 LEU A N 1
ATOM 1857 C CA . LEU A 1 231 ? -9.207 11.958 31.609 1.00 92.44 231 LEU A CA 1
ATOM 1858 C C . LEU A 1 231 ? -9.828 12.757 30.458 1.00 92.44 231 LEU A C 1
ATOM 1860 O O . LEU A 1 231 ? -10.849 13.412 30.662 1.00 92.44 231 LEU A O 1
ATOM 1864 N N . GLU A 1 232 ? -9.265 12.653 29.252 1.00 93.31 232 GLU A N 1
ATOM 1865 C CA . GLU A 1 232 ? -9.787 13.325 28.054 1.00 93.31 232 GLU A CA 1
ATOM 1866 C C . GLU A 1 232 ? -11.223 12.897 27.754 1.00 93.31 232 GLU A C 1
ATOM 1868 O O . GLU A 1 232 ? -12.086 13.740 27.519 1.00 93.31 232 GLU A O 1
ATOM 1873 N N . ILE A 1 233 ? -11.522 11.600 27.835 1.00 95.56 233 ILE A N 1
ATOM 1874 C CA . ILE A 1 233 ? -12.878 11.102 27.577 1.00 95.56 233 ILE A CA 1
ATOM 1875 C C . ILE A 1 233 ? -13.862 11.592 28.639 1.00 95.56 233 ILE A C 1
ATOM 1877 O O . ILE A 1 233 ? -14.980 11.987 28.307 1.00 95.56 233 ILE A O 1
ATOM 1881 N N . LEU A 1 234 ? -13.481 11.549 29.917 1.00 94.06 234 LEU A N 1
ATOM 1882 C CA . LEU A 1 234 ? -14.390 11.898 31.009 1.00 94.06 234 LEU A CA 1
ATOM 1883 C C . LEU A 1 234 ? -14.607 13.410 31.141 1.00 94.06 234 LEU A C 1
ATOM 1885 O O . LEU A 1 234 ? -15.695 13.822 31.536 1.00 94.06 234 LEU A O 1
ATOM 1889 N N . GLN A 1 235 ? -13.606 14.229 30.810 1.00 94.94 235 GLN A N 1
ATOM 1890 C CA . GLN A 1 235 ? -13.667 15.686 30.979 1.00 94.94 235 GLN A CA 1
ATOM 1891 C C . GLN A 1 235 ? -13.951 16.443 29.679 1.00 94.94 235 GLN A C 1
ATOM 1893 O O . GLN A 1 235 ? -14.546 17.517 29.716 1.00 94.94 235 GLN A O 1
ATOM 1898 N N . GLN A 1 236 ? -13.543 15.903 28.531 1.00 95.31 236 GLN A N 1
ATOM 1899 C CA . GLN A 1 236 ? -13.553 16.595 27.238 1.00 95.31 236 GLN A CA 1
ATOM 1900 C C . GLN A 1 236 ? -14.210 15.747 26.140 1.00 95.31 236 GLN A C 1
ATOM 1902 O O . GLN A 1 236 ? -13.827 15.810 24.972 1.00 95.31 236 GLN A O 1
ATOM 1907 N N . LEU A 1 237 ? -15.251 14.981 26.498 1.00 95.31 237 LEU A N 1
ATOM 1908 C CA . LEU A 1 237 ? -15.928 14.049 25.588 1.00 95.31 237 LEU A CA 1
ATOM 1909 C C . LEU A 1 237 ? -16.318 14.682 24.244 1.00 95.31 237 LEU A C 1
ATOM 1911 O O . LEU A 1 237 ? -16.193 14.034 23.212 1.00 95.31 237 LEU A O 1
ATOM 1915 N N . ASN A 1 238 ? -16.778 15.936 24.232 1.00 94.75 238 ASN A N 1
ATOM 1916 C CA . ASN A 1 238 ? -17.145 16.614 22.986 1.00 94.75 238 ASN A CA 1
ATOM 1917 C C . ASN A 1 238 ? -15.941 16.788 22.045 1.00 94.75 238 ASN A C 1
ATOM 1919 O O . ASN A 1 238 ? -16.062 16.461 20.869 1.00 94.75 238 ASN A O 1
ATOM 1923 N N . GLY A 1 239 ? -14.779 17.201 22.563 1.00 94.50 239 GLY A N 1
ATOM 1924 C CA . GLY A 1 239 ? -13.552 17.328 21.769 1.00 94.50 239 GLY A CA 1
ATOM 1925 C C . GLY A 1 239 ? -13.055 15.977 21.249 1.00 94.50 239 GLY A C 1
ATOM 1926 O O . GLY A 1 239 ? -12.671 15.859 20.087 1.00 94.50 239 GLY A O 1
ATOM 1927 N N . VAL A 1 240 ? -13.166 14.919 22.061 1.00 95.75 240 VAL A N 1
ATOM 1928 C CA . VAL A 1 240 ? -12.900 13.536 21.619 1.00 95.75 240 VAL A CA 1
ATOM 1929 C C . VAL A 1 240 ? -13.817 13.149 20.452 1.00 95.75 240 VAL A C 1
ATOM 1931 O O . VAL A 1 240 ? -13.363 12.608 19.444 1.00 95.75 240 VAL A O 1
ATOM 1934 N N . MET A 1 241 ? -15.112 13.460 20.546 1.00 96.50 241 MET A N 1
ATOM 1935 C CA . MET A 1 241 ? -16.081 13.161 19.487 1.00 96.50 241 MET A CA 1
ATOM 1936 C C . MET A 1 241 ? -15.837 13.972 18.208 1.00 96.50 241 MET A C 1
ATOM 1938 O O . MET A 1 241 ? -16.061 13.447 17.119 1.00 96.50 241 MET A O 1
ATOM 1942 N N . GLU A 1 242 ? -15.373 15.218 18.314 1.00 93.12 242 GLU A N 1
ATOM 1943 C CA . GLU A 1 242 ? -14.967 16.035 17.164 1.00 93.12 242 GLU A CA 1
ATOM 1944 C C . GLU A 1 242 ? -13.771 15.421 16.435 1.00 93.12 242 GLU A C 1
ATOM 1946 O O . GLU A 1 242 ? -13.822 15.271 15.216 1.00 93.12 242 GLU A O 1
ATOM 1951 N N . GLN A 1 243 ? -12.744 14.976 17.165 1.00 92.56 243 GLN A N 1
ATOM 1952 C CA . GLN A 1 243 ? -11.588 14.300 16.566 1.00 92.56 243 GLN A CA 1
ATOM 1953 C C . GLN A 1 243 ? -11.981 12.990 15.877 1.00 92.56 243 GLN A C 1
ATOM 1955 O O . GLN A 1 243 ? -11.545 12.723 14.755 1.00 92.56 243 GLN A O 1
ATOM 1960 N N . ILE A 1 244 ? -12.853 12.194 16.506 1.00 93.31 244 ILE A N 1
ATOM 1961 C CA . ILE A 1 244 ? -13.380 10.966 15.898 1.00 93.31 244 ILE A CA 1
ATOM 1962 C C . ILE A 1 244 ? -14.178 11.302 14.632 1.00 93.31 244 ILE A C 1
ATOM 1964 O O . ILE A 1 244 ? -13.959 10.677 13.600 1.00 93.31 244 ILE A O 1
ATOM 1968 N N . ASN A 1 245 ? -15.071 12.295 14.667 1.00 90.44 245 ASN A N 1
ATOM 1969 C CA . ASN A 1 245 ? -15.836 12.714 13.488 1.00 90.44 245 ASN A CA 1
ATOM 1970 C C . ASN A 1 245 ? -14.946 13.228 12.358 1.00 90.44 245 ASN A C 1
ATOM 1972 O O . ASN A 1 245 ? -15.179 12.879 11.203 1.00 90.44 245 ASN A O 1
ATOM 1976 N N . HIS A 1 246 ? -13.920 14.012 12.681 1.00 85.12 246 HIS A N 1
ATOM 1977 C CA . HIS A 1 246 ? -12.946 14.466 11.701 1.00 85.12 246 HIS A CA 1
ATOM 1978 C C . HIS A 1 246 ? -12.243 13.271 11.048 1.00 85.12 246 HIS A C 1
ATOM 1980 O O . HIS A 1 246 ? -12.215 13.187 9.824 1.00 85.12 246 HIS A O 1
ATOM 1986 N N . ALA A 1 247 ? -11.774 12.299 11.841 1.00 80.50 247 ALA A N 1
ATOM 1987 C CA . ALA A 1 247 ? -11.165 11.077 11.318 1.00 80.50 247 ALA A CA 1
ATOM 1988 C C . ALA A 1 247 ? -12.122 10.287 10.404 1.00 80.50 247 ALA A C 1
ATOM 1990 O O . ALA A 1 247 ? -11.711 9.797 9.356 1.00 80.50 247 ALA A O 1
ATOM 1991 N N . ILE A 1 248 ? -13.412 10.214 10.748 1.00 81.19 248 ILE A N 1
ATOM 1992 C CA . ILE A 1 248 ? -14.444 9.585 9.906 1.00 81.19 248 ILE A CA 1
ATOM 1993 C C . ILE 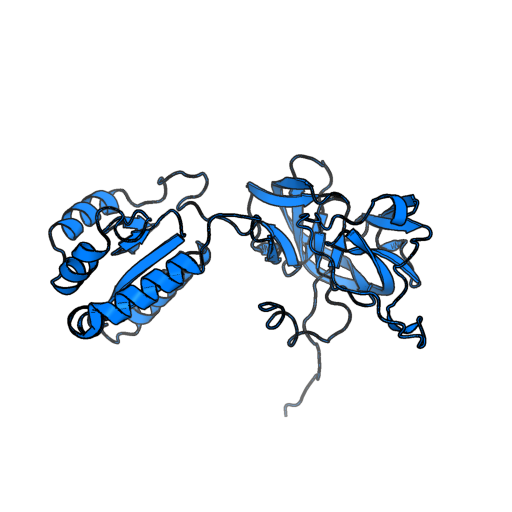A 1 248 ? -14.612 10.336 8.580 1.00 81.19 248 ILE A C 1
ATOM 1995 O O . ILE A 1 248 ? -14.687 9.706 7.532 1.00 81.19 248 ILE A O 1
ATOM 1999 N N . GLN A 1 249 ? -14.668 11.668 8.607 1.00 73.38 249 GLN A N 1
ATOM 2000 C CA . GLN A 1 249 ? -14.880 12.498 7.415 1.00 73.38 249 GLN A CA 1
ATOM 2001 C C . GLN A 1 249 ? -13.664 12.529 6.486 1.00 73.38 249 GLN A C 1
ATOM 2003 O O . GLN A 1 249 ? -13.827 12.556 5.268 1.00 73.38 249 GLN A O 1
ATOM 2008 N N . THR A 1 250 ? -12.449 12.467 7.036 1.00 61.06 250 THR A N 1
ATOM 2009 C CA . THR A 1 250 ? -11.227 12.291 6.238 1.00 61.06 250 THR A CA 1
ATOM 2010 C C . THR A 1 250 ? -11.165 10.924 5.553 1.00 61.06 250 THR A C 1
ATOM 2012 O O . THR A 1 250 ? -10.418 10.757 4.592 1.00 61.06 250 THR A O 1
ATOM 2015 N N . VAL A 1 251 ? -11.980 9.962 5.999 1.00 51.31 251 VAL A N 1
ATOM 2016 C CA . VAL A 1 251 ? -12.148 8.641 5.386 1.00 51.31 251 VAL A CA 1
ATOM 2017 C C . VAL A 1 251 ? -13.489 8.600 4.635 1.00 51.31 251 VAL A C 1
ATOM 2019 O O . VAL A 1 251 ? -14.444 7.945 5.044 1.00 51.31 251 VAL A O 1
ATOM 2022 N N . HIS A 1 252 ? -13.599 9.341 3.527 1.00 35.62 252 HIS A N 1
ATOM 2023 C CA . HIS A 1 252 ? -14.825 9.364 2.718 1.00 35.62 252 HIS A CA 1
ATOM 2024 C C . HIS A 1 252 ? -14.918 8.129 1.782 1.00 35.62 252 HIS A C 1
ATOM 2026 O O . HIS A 1 252 ? -14.016 7.920 0.971 1.00 35.62 252 HIS A O 1
ATOM 2032 N N . PRO A 1 253 ? -16.004 7.320 1.816 1.00 40.09 253 PRO A N 1
ATOM 2033 C CA . PRO A 1 253 ? -16.164 6.110 0.989 1.00 40.09 253 PRO A CA 1
ATOM 2034 C C . PRO A 1 253 ? -16.717 6.331 -0.433 1.00 40.09 253 PRO A C 1
ATOM 2036 O O . PRO A 1 253 ? -17.242 5.396 -1.040 1.00 40.09 253 PRO A O 1
ATOM 2039 N N . SER A 1 254 ? -16.651 7.538 -0.987 1.00 34.56 254 SER A N 1
ATOM 2040 C CA . SER A 1 254 ? -17.232 7.840 -2.298 1.00 34.56 254 SER A CA 1
ATOM 2041 C C . SER A 1 254 ? -16.225 8.575 -3.170 1.00 34.56 254 SER A C 1
ATOM 2043 O O . SER A 1 254 ? -15.887 9.716 -2.885 1.00 34.56 254 SER A O 1
ATOM 2045 N N . GLU A 1 255 ? -15.842 7.883 -4.245 1.00 36.50 255 GLU A N 1
ATOM 2046 C CA . GLU A 1 255 ? -14.999 8.298 -5.371 1.00 36.50 255 GLU A CA 1
ATOM 2047 C C . GLU A 1 255 ? -13.495 7.997 -5.249 1.00 36.50 255 GLU A C 1
ATOM 2049 O O . GLU A 1 255 ? -12.746 8.614 -4.506 1.00 36.50 255 GLU A O 1
ATOM 2054 N N . ILE A 1 256 ? -13.066 7.074 -6.124 1.00 44.81 256 ILE A N 1
ATOM 2055 C CA . ILE A 1 256 ? -11.687 6.724 -6.492 1.00 44.81 256 ILE A CA 1
ATOM 2056 C C . ILE A 1 256 ? -10.989 5.782 -5.489 1.00 44.81 256 ILE A C 1
ATOM 2058 O O . ILE A 1 256 ? -10.823 6.115 -4.321 1.00 44.81 256 ILE A O 1
ATOM 2062 N N . PRO A 1 257 ? -10.512 4.590 -5.912 1.00 48.44 257 PRO A N 1
ATOM 2063 C CA . PRO A 1 257 ? -9.582 3.838 -5.082 1.00 48.44 257 PRO A CA 1
ATOM 2064 C C . PRO A 1 257 ? -8.338 4.707 -4.883 1.00 48.44 257 PRO A C 1
ATOM 2066 O O . PRO A 1 257 ? -7.623 4.924 -5.862 1.00 48.44 257 PRO A O 1
ATOM 2069 N N . LEU A 1 258 ? -8.099 5.207 -3.662 1.00 64.94 258 LEU A N 1
ATOM 2070 C CA . LEU A 1 258 ? -6.896 5.969 -3.319 1.00 64.94 258 LEU A CA 1
ATOM 2071 C C . LEU A 1 258 ? -5.696 5.181 -3.833 1.00 64.94 258 LEU A C 1
ATOM 2073 O O . LEU A 1 258 ? -5.370 4.090 -3.364 1.00 64.94 258 LEU A O 1
ATOM 2077 N N . GLN A 1 259 ? -5.121 5.654 -4.926 1.00 76.62 259 GLN A N 1
ATOM 2078 C CA . GLN A 1 259 ? -3.946 5.036 -5.487 1.00 76.62 259 GLN A CA 1
ATOM 2079 C C . GLN A 1 259 ? -2.788 5.548 -4.635 1.00 76.62 259 GLN A C 1
ATOM 2081 O O . GLN A 1 259 ? -2.617 6.761 -4.504 1.00 76.62 259 GLN A O 1
ATOM 2086 N N . GLN A 1 260 ? -1.906 4.670 -4.168 1.00 81.31 260 GLN A N 1
ATOM 2087 C CA . GLN A 1 260 ? -0.663 5.044 -3.484 1.00 81.31 260 GLN A CA 1
ATOM 2088 C C . GLN A 1 260 ? 0.573 4.510 -4.220 1.00 81.31 260 GLN A C 1
ATOM 2090 O O . GLN A 1 260 ? 0.476 3.600 -5.048 1.00 81.31 260 GLN A O 1
ATOM 2095 N N . TRP A 1 261 ? 1.728 5.105 -3.947 1.00 85.06 261 TRP A N 1
ATOM 2096 C CA . TRP A 1 261 ? 3.015 4.488 -4.246 1.00 85.06 261 TRP A CA 1
ATOM 2097 C C . TRP A 1 261 ? 3.379 3.567 -3.084 1.00 85.06 261 TRP A C 1
ATOM 2099 O O . TRP A 1 261 ? 3.176 3.912 -1.919 1.00 85.06 261 TRP A O 1
ATOM 2109 N N . ARG A 1 262 ? 3.860 2.361 -3.380 1.00 84.69 262 ARG A N 1
ATOM 2110 C CA . ARG A 1 262 ? 4.270 1.392 -2.361 1.00 84.69 262 ARG A CA 1
ATOM 2111 C C . ARG A 1 262 ? 5.543 0.683 -2.802 1.00 84.69 262 ARG A C 1
ATOM 2113 O O . ARG A 1 262 ? 5.635 0.287 -3.959 1.00 84.69 262 ARG A O 1
ATOM 2120 N N . ARG A 1 263 ? 6.495 0.499 -1.886 1.00 83.12 263 ARG A N 1
ATOM 2121 C CA . ARG A 1 263 ? 7.719 -0.267 -2.153 1.00 83.12 263 ARG A CA 1
ATOM 2122 C C . ARG A 1 263 ? 7.397 -1.698 -2.576 1.00 83.12 263 ARG A C 1
ATOM 2124 O O . ARG A 1 263 ? 6.518 -2.335 -1.983 1.00 83.12 263 ARG A O 1
ATOM 2131 N N . SER A 1 264 ? 8.119 -2.190 -3.573 1.00 86.94 264 SER A N 1
ATOM 2132 C CA . SER A 1 264 ? 7.908 -3.497 -4.189 1.00 86.94 264 SER A CA 1
ATOM 2133 C C . SER A 1 264 ? 8.038 -4.638 -3.174 1.00 86.94 264 SER A C 1
ATOM 2135 O O . SER A 1 264 ? 7.202 -5.540 -3.162 1.00 86.94 264 SER A O 1
ATOM 2137 N N . ASP A 1 265 ? 8.991 -4.558 -2.243 1.00 82.62 265 ASP A N 1
ATOM 2138 C CA . ASP A 1 265 ? 9.201 -5.551 -1.184 1.00 82.62 265 ASP A CA 1
ATOM 2139 C C . ASP A 1 265 ? 8.052 -5.672 -0.179 1.00 82.62 265 ASP A C 1
ATOM 2141 O O . ASP A 1 265 ? 7.959 -6.683 0.522 1.00 82.62 265 ASP A O 1
ATOM 2145 N N . THR A 1 266 ? 7.156 -4.689 -0.125 1.00 80.81 266 THR A N 1
ATOM 2146 C CA . THR A 1 266 ? 5.971 -4.726 0.739 1.00 80.81 266 THR A CA 1
ATOM 2147 C C . THR A 1 266 ? 4.708 -5.200 0.022 1.00 80.81 266 THR A C 1
ATOM 2149 O O . THR A 1 266 ? 3.674 -5.353 0.686 1.00 80.81 266 THR A O 1
ATOM 2152 N N . LEU A 1 267 ? 4.744 -5.418 -1.302 1.00 83.44 267 LEU A N 1
ATOM 2153 C CA . LEU A 1 267 ? 3.608 -5.922 -2.084 1.00 83.44 267 LEU A CA 1
ATOM 2154 C C . LEU A 1 267 ? 3.203 -7.336 -1.649 1.00 83.44 267 LEU A C 1
ATOM 2156 O O . LEU A 1 267 ? 3.994 -8.103 -1.098 1.00 83.44 267 LEU A O 1
ATOM 2160 N N . ARG A 1 268 ? 1.929 -7.669 -1.859 1.00 81.75 268 ARG A N 1
ATOM 2161 C CA . ARG A 1 268 ? 1.325 -8.954 -1.485 1.00 81.75 268 ARG A CA 1
ATOM 2162 C C . ARG A 1 268 ? 0.478 -9.480 -2.640 1.00 81.75 268 ARG A C 1
ATOM 2164 O O . ARG A 1 268 ? -0.040 -8.697 -3.434 1.00 81.75 268 ARG A O 1
ATOM 2171 N N . LEU A 1 269 ? 0.303 -10.800 -2.688 1.00 80.81 269 LEU A N 1
ATOM 2172 C CA . LEU A 1 269 ? -0.715 -11.422 -3.535 1.00 80.81 269 LEU A CA 1
ATOM 2173 C C . LEU A 1 269 ? -2.081 -10.780 -3.247 1.00 80.81 269 LEU A C 1
ATOM 2175 O O . LEU A 1 269 ? -2.389 -10.475 -2.091 1.00 80.81 269 LEU A O 1
ATOM 2179 N N . GLY A 1 270 ? -2.860 -10.526 -4.294 1.00 80.19 270 GLY A N 1
ATOM 2180 C CA . GLY A 1 270 ? -4.153 -9.847 -4.203 1.00 80.19 270 GLY A CA 1
ATOM 2181 C C . GLY A 1 270 ? -4.095 -8.314 -4.231 1.00 80.19 270 GLY A C 1
ATOM 2182 O O . GLY A 1 270 ? -5.138 -7.662 -4.341 1.00 80.19 270 GLY A O 1
ATOM 2183 N N . ASP A 1 271 ? -2.909 -7.697 -4.150 1.00 84.69 271 ASP A N 1
ATOM 2184 C CA . ASP A 1 271 ? -2.790 -6.253 -4.368 1.00 84.69 271 ASP A CA 1
ATOM 2185 C C . ASP A 1 271 ? -3.234 -5.877 -5.782 1.00 84.69 271 ASP A C 1
ATOM 2187 O O . ASP A 1 271 ? -2.962 -6.586 -6.749 1.00 84.69 271 ASP A O 1
ATOM 2191 N N . ILE A 1 272 ? -3.884 -4.719 -5.909 1.00 88.69 272 ILE A N 1
ATOM 2192 C CA . ILE A 1 272 ? -4.284 -4.188 -7.211 1.00 88.69 272 ILE A CA 1
ATOM 2193 C C . ILE A 1 272 ? -3.231 -3.201 -7.704 1.00 88.69 272 ILE A C 1
ATOM 2195 O O . ILE A 1 272 ? -2.976 -2.192 -7.046 1.00 88.69 272 ILE A O 1
ATOM 2199 N N . VAL A 1 273 ? -2.669 -3.464 -8.878 1.00 93.50 273 VAL A N 1
ATOM 2200 C CA . VAL A 1 273 ? -1.806 -2.544 -9.635 1.00 93.50 273 VAL A CA 1
ATOM 2201 C C . VAL A 1 273 ? -2.522 -2.087 -10.905 1.00 93.50 273 VAL A C 1
ATOM 2203 O O . VAL A 1 273 ? -3.603 -2.578 -11.230 1.00 93.50 273 VAL A O 1
ATOM 2206 N N . TYR A 1 274 ? -1.955 -1.111 -11.612 1.00 90.81 274 TYR A N 1
ATOM 2207 C CA . TYR A 1 274 ? -2.584 -0.514 -12.792 1.00 90.81 274 TYR A CA 1
ATOM 2208 C C . TYR A 1 274 ? -1.794 -0.853 -14.055 1.00 90.81 274 TYR A C 1
ATOM 2210 O O . TYR A 1 274 ? -0.653 -0.419 -14.207 1.00 90.81 274 TYR A O 1
ATOM 2218 N N . PHE A 1 275 ? -2.417 -1.624 -14.947 1.00 90.69 275 PHE A N 1
ATOM 2219 C CA . PHE A 1 275 ? -1.811 -2.167 -16.161 1.00 90.69 275 PHE A CA 1
ATOM 2220 C C . PHE A 1 275 ? -2.239 -1.406 -17.422 1.00 90.69 275 PHE A C 1
ATOM 2222 O O . PHE A 1 275 ? -3.419 -1.089 -17.624 1.00 90.69 275 PHE A O 1
ATOM 2229 N N . GLY A 1 276 ? -1.259 -1.163 -18.293 1.00 87.06 276 GLY A N 1
ATOM 2230 C CA . GLY A 1 276 ? -1.437 -0.575 -19.615 1.00 87.06 276 GLY A CA 1
ATOM 2231 C C . GLY A 1 276 ? -1.796 0.912 -19.605 1.00 87.06 276 GLY A C 1
ATOM 2232 O O . GLY A 1 276 ? -2.042 1.530 -18.570 1.00 87.06 276 GLY A O 1
ATOM 2233 N N . VAL A 1 277 ? -1.883 1.489 -20.803 1.00 86.31 277 VAL A N 1
ATOM 2234 C CA . VAL A 1 277 ? -2.152 2.926 -21.020 1.00 86.31 277 VAL A CA 1
ATOM 2235 C C . VAL A 1 277 ? -3.519 3.381 -20.505 1.00 86.31 277 VAL A C 1
ATOM 2237 O O . VAL A 1 277 ? -3.722 4.549 -20.185 1.00 86.31 277 VAL A O 1
ATOM 2240 N N . HIS A 1 278 ? -4.459 2.444 -20.368 1.00 84.19 278 HIS A N 1
ATOM 2241 C CA . HIS A 1 278 ? -5.778 2.695 -19.792 1.00 84.19 278 HIS A CA 1
ATOM 2242 C C . HIS A 1 278 ? -5.813 2.556 -18.266 1.00 84.19 278 HIS A C 1
ATOM 2244 O O . HIS A 1 278 ? -6.859 2.820 -17.674 1.00 84.19 278 HIS A O 1
ATOM 2250 N N . ARG A 1 279 ? -4.693 2.185 -17.626 1.00 85.69 279 ARG A N 1
ATOM 2251 C CA . ARG A 1 279 ? -4.563 2.013 -16.169 1.00 85.69 279 ARG A CA 1
ATOM 2252 C C . ARG A 1 279 ? -5.625 1.053 -15.634 1.00 85.69 279 ARG A C 1
ATOM 2254 O O . ARG A 1 279 ? -6.330 1.352 -14.671 1.00 85.69 279 ARG A O 1
ATOM 2261 N N . LYS A 1 280 ? -5.783 -0.093 -16.300 1.00 87.69 280 LYS A N 1
ATOM 2262 C CA . LYS A 1 280 ? -6.751 -1.117 -15.899 1.00 87.69 280 LYS A CA 1
ATOM 2263 C C . LYS A 1 280 ? -6.317 -1.685 -14.540 1.00 87.69 280 LYS A C 1
ATOM 2265 O O . LYS A 1 280 ? -5.172 -2.122 -14.440 1.00 87.69 280 LYS A O 1
ATOM 2270 N N . PRO A 1 281 ? -7.179 -1.698 -13.508 1.00 88.38 281 PRO A N 1
ATOM 2271 C CA . PRO A 1 281 ? -6.851 -2.363 -12.254 1.00 88.38 281 PRO A CA 1
ATOM 2272 C C . PRO A 1 281 ? -6.716 -3.870 -12.498 1.00 88.38 281 PRO A C 1
ATOM 2274 O O . PRO A 1 281 ? -7.617 -4.495 -13.061 1.00 88.38 281 PRO A O 1
ATOM 2277 N N . VAL A 1 282 ? -5.589 -4.439 -12.088 1.00 87.31 282 VAL A N 1
ATOM 2278 C CA . VAL A 1 282 ? -5.260 -5.862 -12.220 1.00 87.31 282 VAL A CA 1
ATOM 2279 C C . VAL A 1 282 ? -4.689 -6.380 -10.912 1.00 87.31 282 VAL A C 1
ATOM 2281 O O . VAL A 1 282 ? -4.083 -5.631 -10.150 1.00 87.31 282 VAL A O 1
ATOM 2284 N N . GLU A 1 283 ? -4.905 -7.657 -10.643 1.00 90.00 283 GLU A N 1
ATOM 2285 C CA . GLU A 1 283 ? -4.542 -8.280 -9.374 1.00 90.00 283 GLU A CA 1
ATOM 2286 C C . GLU A 1 283 ? -3.187 -8.968 -9.484 1.00 90.00 283 GLU A C 1
ATOM 2288 O O . GLU A 1 283 ? -2.971 -9.730 -10.427 1.00 90.00 283 GLU A O 1
ATOM 2293 N N . ILE A 1 284 ? -2.291 -8.716 -8.527 1.00 92.25 284 ILE A N 1
ATOM 2294 C CA . ILE A 1 284 ? -1.033 -9.453 -8.397 1.00 92.25 284 ILE A CA 1
ATOM 2295 C C . ILE A 1 284 ? -1.353 -10.898 -8.006 1.00 92.25 284 ILE A C 1
ATOM 2297 O O . ILE A 1 284 ? -1.890 -11.149 -6.927 1.00 92.25 284 ILE A O 1
ATOM 2301 N N . VAL A 1 285 ? -0.984 -11.839 -8.871 1.00 90.88 285 VAL A N 1
ATOM 2302 C CA . VAL A 1 285 ? -1.213 -13.282 -8.678 1.00 90.88 285 VAL A CA 1
ATOM 2303 C C . VAL A 1 285 ? 0.056 -14.037 -8.321 1.00 90.88 285 VAL A C 1
ATOM 2305 O O . VAL A 1 285 ? -0.024 -15.155 -7.823 1.00 90.88 285 VAL A O 1
ATOM 2308 N N . GLU A 1 286 ? 1.219 -13.425 -8.532 1.00 92.81 286 GLU A N 1
ATOM 2309 C CA . GLU A 1 286 ? 2.498 -14.027 -8.194 1.00 92.81 286 GLU A CA 1
ATOM 2310 C C . GLU A 1 286 ? 3.506 -12.951 -7.782 1.00 92.81 286 GLU A C 1
ATOM 2312 O O . GLU A 1 286 ? 3.591 -11.883 -8.398 1.00 92.81 286 GLU A O 1
ATOM 2317 N N . ILE A 1 287 ? 4.257 -13.241 -6.716 1.00 92.62 287 ILE A N 1
ATOM 2318 C CA . ILE A 1 287 ? 5.398 -12.445 -6.267 1.00 92.62 287 ILE A CA 1
ATOM 2319 C C . ILE A 1 287 ? 6.579 -13.384 -6.076 1.00 92.62 287 ILE A C 1
ATOM 2321 O O . ILE A 1 287 ? 6.505 -14.327 -5.287 1.00 92.62 287 ILE A O 1
ATOM 2325 N N . GLN A 1 288 ? 7.677 -13.086 -6.758 1.00 95.31 288 GLN A N 1
ATOM 2326 C CA . GLN A 1 288 ? 8.933 -13.816 -6.657 1.00 95.31 288 GLN A CA 1
ATOM 2327 C C . GLN A 1 288 ? 9.998 -12.933 -6.002 1.00 95.31 288 GLN A C 1
ATOM 2329 O O . GLN A 1 288 ? 9.956 -11.706 -6.094 1.00 95.31 288 GLN A O 1
ATOM 2334 N N . ARG A 1 289 ? 10.964 -13.558 -5.330 1.00 92.56 289 ARG A N 1
ATOM 2335 C CA . ARG A 1 289 ? 12.140 -12.884 -4.769 1.00 92.56 289 ARG A CA 1
ATOM 2336 C C . ARG A 1 289 ? 13.376 -13.641 -5.211 1.00 92.56 289 ARG A C 1
ATOM 2338 O O . ARG A 1 289 ? 13.403 -14.863 -5.092 1.00 92.56 289 ARG A O 1
ATOM 2345 N N . ALA A 1 290 ? 14.365 -12.921 -5.717 1.00 91.81 290 ALA A N 1
ATOM 2346 C CA . ALA A 1 290 ? 15.607 -13.515 -6.182 1.00 91.81 290 ALA A CA 1
ATOM 2347 C C . ALA A 1 290 ? 16.793 -12.637 -5.791 1.00 91.81 290 ALA A C 1
ATOM 2349 O O . ALA A 1 290 ? 16.727 -11.411 -5.909 1.00 91.81 290 ALA A O 1
ATOM 2350 N N . ASP A 1 291 ? 17.875 -13.280 -5.361 1.00 91.88 291 ASP A N 1
ATOM 2351 C CA . ASP A 1 291 ? 19.180 -12.636 -5.307 1.00 91.88 291 ASP A CA 1
ATOM 2352 C C . ASP A 1 291 ? 19.640 -12.326 -6.729 1.00 91.88 291 ASP A C 1
ATOM 2354 O O . ASP A 1 291 ? 19.463 -13.127 -7.651 1.00 91.88 291 ASP A O 1
ATOM 2358 N N . ALA A 1 292 ? 20.221 -11.150 -6.900 1.00 90.56 292 ALA A N 1
ATOM 2359 C CA . ALA A 1 292 ? 20.717 -10.667 -8.169 1.00 90.56 292 ALA A CA 1
ATOM 2360 C C . ALA A 1 292 ? 22.117 -10.085 -7.989 1.00 90.56 292 ALA A C 1
ATOM 2362 O O . ALA A 1 292 ? 22.399 -9.404 -7.003 1.00 90.56 292 ALA A O 1
ATOM 2363 N N . ASP A 1 293 ? 22.966 -10.361 -8.970 1.00 93.62 293 ASP A N 1
ATOM 2364 C CA . ASP A 1 293 ? 24.245 -9.702 -9.212 1.00 93.62 293 ASP A CA 1
ATOM 2365 C C . ASP A 1 293 ? 24.295 -9.428 -10.720 1.00 93.62 293 ASP A C 1
ATOM 2367 O O . ASP A 1 293 ? 24.769 -10.244 -11.512 1.00 93.62 293 ASP A O 1
ATOM 2371 N N . GLU A 1 294 ? 23.610 -8.364 -11.138 1.00 93.12 294 GLU A N 1
ATOM 2372 C CA . GLU A 1 294 ? 23.347 -8.071 -12.549 1.00 93.12 294 GLU A CA 1
ATOM 2373 C C . GLU A 1 294 ? 23.266 -6.565 -12.828 1.00 93.12 294 GLU A C 1
ATOM 2375 O O . GLU A 1 294 ? 23.234 -5.735 -11.922 1.00 93.12 294 GLU A O 1
ATOM 2380 N N . GLU A 1 295 ? 23.242 -6.194 -14.108 1.00 93.44 295 GLU A N 1
ATOM 2381 C CA . GLU A 1 295 ? 23.027 -4.807 -14.522 1.00 93.44 295 GLU A CA 1
ATOM 2382 C C . GLU A 1 295 ? 21.531 -4.461 -14.501 1.00 93.44 295 GLU A C 1
ATOM 2384 O O . GLU A 1 295 ? 20.706 -5.145 -15.114 1.00 93.44 295 GLU A O 1
ATOM 2389 N N . VAL A 1 296 ? 21.191 -3.358 -13.835 1.00 93.50 296 VAL A N 1
ATOM 2390 C CA . VAL A 1 296 ? 19.827 -2.820 -13.759 1.00 93.50 296 VAL A CA 1
ATOM 2391 C C . VAL A 1 296 ? 19.751 -1.429 -14.378 1.00 93.50 296 VAL A C 1
ATOM 2393 O O . VAL A 1 296 ? 20.759 -0.728 -14.530 1.00 93.50 296 VAL A O 1
ATOM 2396 N N . TYR A 1 297 ? 18.532 -1.046 -14.742 1.00 93.56 297 TYR A N 1
ATOM 2397 C CA . TYR A 1 297 ? 18.246 0.137 -15.537 1.00 93.56 297 TYR A CA 1
ATOM 2398 C C . TYR A 1 297 ? 17.311 1.087 -14.788 1.00 93.56 297 TYR A C 1
ATOM 2400 O O . TYR A 1 297 ? 16.408 0.657 -14.068 1.00 93.56 297 TYR A O 1
ATOM 2408 N N . ASP A 1 298 ? 17.522 2.381 -14.994 1.00 90.25 298 ASP A N 1
ATOM 2409 C CA . ASP A 1 298 ? 16.642 3.459 -14.541 1.00 90.25 298 ASP A CA 1
ATOM 2410 C C . ASP A 1 298 ? 16.610 4.580 -15.595 1.00 90.25 298 ASP A C 1
ATOM 2412 O O . ASP A 1 298 ? 17.471 4.639 -16.480 1.00 90.25 298 ASP A O 1
ATOM 2416 N N . LEU A 1 299 ? 15.610 5.456 -15.540 1.00 88.81 299 LEU A N 1
ATOM 2417 C CA . LEU A 1 299 ? 15.384 6.509 -16.530 1.00 88.81 299 LEU A CA 1
ATOM 2418 C C . LEU A 1 299 ? 15.267 7.858 -15.842 1.00 88.81 299 LEU A C 1
ATOM 2420 O O . LEU A 1 299 ? 14.326 8.054 -15.111 1.00 88.81 299 LEU A O 1
ATOM 2424 N N . ASP A 1 300 ? 16.103 8.840 -16.155 1.00 87.75 300 ASP A N 1
ATOM 2425 C CA . ASP A 1 300 ? 15.823 10.232 -15.776 1.00 87.75 300 ASP A CA 1
ATOM 2426 C C . ASP A 1 300 ? 14.835 10.845 -16.787 1.00 87.75 300 ASP A C 1
ATOM 2428 O O . ASP A 1 300 ? 15.054 10.748 -17.999 1.00 87.75 300 ASP A O 1
ATOM 2432 N N . ILE A 1 301 ? 13.748 11.460 -16.314 1.00 85.25 301 ILE A N 1
ATOM 2433 C CA . ILE A 1 301 ? 12.601 11.926 -17.117 1.00 85.25 301 ILE A CA 1
ATOM 2434 C C . ILE A 1 301 ? 12.299 13.383 -16.739 1.00 85.25 301 ILE A C 1
ATOM 2436 O O . ILE A 1 301 ? 12.464 13.790 -15.596 1.00 85.25 301 ILE A O 1
ATOM 2440 N N . GLU A 1 302 ? 11.869 14.203 -17.702 1.00 79.56 302 GLU A N 1
ATOM 2441 C CA . GLU A 1 302 ? 11.898 15.666 -17.557 1.00 79.56 302 GLU A CA 1
ATOM 2442 C C . GLU A 1 302 ? 11.083 16.288 -16.405 1.00 79.56 302 GLU A C 1
ATOM 2444 O O . GLU A 1 302 ? 11.494 17.323 -15.874 1.00 79.56 302 GLU A O 1
ATOM 2449 N N . ILE A 1 303 ? 9.907 15.742 -16.084 1.00 70.69 303 ILE A N 1
ATOM 2450 C CA . ILE A 1 303 ? 8.921 16.388 -15.189 1.00 70.69 303 ILE A CA 1
ATOM 2451 C C . ILE A 1 303 ? 8.222 15.365 -14.291 1.00 70.69 303 ILE A C 1
ATOM 2453 O O . ILE A 1 303 ? 7.970 15.643 -13.123 1.00 70.69 303 ILE A O 1
ATOM 2457 N N . ASP A 1 304 ? 7.867 14.202 -14.838 1.00 66.69 304 ASP A N 1
ATOM 2458 C CA . ASP A 1 304 ? 7.146 13.163 -14.107 1.00 66.69 304 ASP A CA 1
ATOM 2459 C C . ASP A 1 304 ? 8.130 12.115 -13.581 1.00 66.69 304 ASP A C 1
ATOM 2461 O O . ASP A 1 304 ? 8.997 11.622 -14.305 1.00 66.69 304 ASP A O 1
ATOM 2465 N N . GLN A 1 305 ? 7.958 11.762 -12.313 1.00 79.25 305 GLN A N 1
ATOM 2466 C CA . GLN A 1 305 ? 8.746 10.758 -11.613 1.00 79.25 305 GLN A CA 1
ATOM 2467 C C . GLN A 1 305 ? 8.092 9.376 -11.761 1.00 79.25 305 GLN A C 1
ATOM 2469 O O . GLN A 1 305 ? 7.945 8.624 -10.804 1.00 79.25 305 GLN A O 1
ATOM 2474 N N . SER A 1 306 ? 7.645 9.017 -12.969 1.00 89.94 306 SER A N 1
ATOM 2475 C CA . SER A 1 306 ? 7.067 7.694 -13.225 1.00 89.94 306 SER A CA 1
ATOM 2476 C C . SER A 1 306 ? 7.002 7.319 -14.701 1.00 89.94 306 SER A C 1
ATOM 2478 O O . SER A 1 306 ? 6.969 8.176 -15.587 1.00 89.94 306 SER A O 1
ATOM 2480 N N . TYR A 1 307 ? 6.877 6.020 -14.960 1.00 92.25 307 TYR A N 1
ATOM 2481 C CA . TYR A 1 307 ? 6.618 5.481 -16.292 1.00 92.25 307 TYR A CA 1
ATOM 2482 C C . TYR A 1 307 ? 5.811 4.177 -16.245 1.00 92.25 307 TYR A C 1
ATOM 2484 O O . TYR A 1 307 ? 5.748 3.477 -15.231 1.00 92.25 307 TYR A O 1
ATOM 2492 N N . LEU A 1 308 ? 5.139 3.868 -17.355 1.00 94.06 308 LEU A N 1
ATOM 2493 C CA . LEU A 1 308 ? 4.377 2.635 -17.541 1.00 94.06 308 LEU A CA 1
ATOM 2494 C C . LEU A 1 308 ? 5.261 1.536 -18.134 1.00 94.06 308 LEU A C 1
ATOM 2496 O O . LEU A 1 308 ? 5.773 1.675 -19.245 1.00 94.06 308 LEU A O 1
ATOM 2500 N N . THR A 1 309 ? 5.370 0.415 -17.427 1.00 96.00 309 THR A N 1
ATOM 2501 C CA . THR A 1 309 ? 5.953 -0.827 -17.959 1.00 96.00 309 THR A CA 1
ATOM 2502 C C . THR A 1 309 ? 4.875 -1.699 -18.612 1.00 96.00 309 THR A C 1
ATOM 2504 O O . THR A 1 309 ? 3.678 -1.418 -18.505 1.00 96.00 309 THR A O 1
ATOM 2507 N N . GLU A 1 310 ? 5.279 -2.809 -19.229 1.00 94.44 310 GLU A N 1
ATOM 2508 C CA . GLU A 1 310 ? 4.376 -3.855 -19.733 1.00 94.44 310 GLU A CA 1
ATOM 2509 C C . GLU A 1 310 ? 3.612 -4.634 -18.641 1.00 94.44 310 GLU A C 1
ATOM 2511 O O . GLU A 1 310 ? 2.846 -5.534 -18.970 1.00 94.44 310 GLU A O 1
ATOM 2516 N N . VAL A 1 311 ? 3.802 -4.307 -17.358 1.00 96.00 311 VAL A N 1
ATOM 2517 C CA . VAL A 1 311 ? 3.141 -4.976 -16.221 1.00 96.00 311 VAL A CA 1
ATOM 2518 C C . VAL A 1 311 ? 2.381 -3.962 -15.365 1.00 96.00 311 VAL A C 1
ATOM 2520 O O . VAL A 1 311 ? 1.172 -4.077 -15.167 1.00 96.00 311 VAL A O 1
ATOM 2523 N N . CYS A 1 312 ? 3.053 -2.923 -14.872 1.00 94.31 312 CYS A N 1
ATOM 2524 C CA . CYS A 1 312 ? 2.423 -1.870 -14.074 1.00 94.31 312 CYS A CA 1
ATOM 2525 C C . CYS A 1 312 ? 3.202 -0.546 -14.110 1.00 94.31 312 CYS A C 1
ATOM 2527 O O . CYS A 1 312 ? 4.298 -0.453 -14.668 1.00 94.31 312 CYS A O 1
ATOM 2529 N N . ALA A 1 313 ? 2.615 0.503 -13.534 1.00 92.88 313 ALA A N 1
ATOM 2530 C CA . ALA A 1 313 ? 3.295 1.781 -13.370 1.00 92.88 313 ALA A CA 1
ATOM 2531 C C . ALA A 1 313 ? 4.330 1.719 -12.241 1.00 92.88 313 ALA A C 1
ATOM 2533 O O . ALA A 1 313 ? 4.022 1.280 -11.125 1.00 92.88 313 ALA A O 1
ATOM 2534 N N . VAL A 1 314 ? 5.522 2.230 -12.527 1.00 92.00 314 VAL A N 1
ATOM 2535 C CA . VAL A 1 314 ? 6.633 2.305 -11.581 1.00 92.00 314 VAL A CA 1
ATOM 2536 C C . VAL A 1 314 ? 7.085 3.751 -11.415 1.00 92.00 314 VAL A C 1
ATOM 2538 O O . VAL A 1 314 ? 6.859 4.591 -12.294 1.00 92.00 314 VAL A O 1
ATOM 2541 N N . HIS A 1 315 ? 7.656 4.054 -10.257 1.00 87.88 315 HIS A N 1
ATOM 2542 C CA . HIS A 1 315 ? 8.230 5.361 -9.978 1.00 87.88 315 HIS A CA 1
ATOM 2543 C C . HIS A 1 315 ? 9.589 5.500 -10.673 1.00 87.88 315 HIS A C 1
ATOM 2545 O O . HIS A 1 315 ? 10.291 4.523 -10.904 1.00 87.88 315 HIS A O 1
ATOM 2551 N N . ASN A 1 316 ? 9.964 6.727 -10.986 1.00 77.75 316 ASN A N 1
ATOM 2552 C CA . ASN A 1 316 ? 11.283 7.109 -11.458 1.00 77.75 316 ASN A CA 1
ATOM 2553 C C . ASN A 1 316 ? 11.943 7.940 -10.345 1.00 77.75 316 ASN A C 1
ATOM 2555 O O . ASN A 1 316 ? 11.296 8.838 -9.825 1.00 77.75 316 ASN A O 1
ATOM 2559 N N . CYS A 1 317 ? 13.187 7.657 -9.954 1.00 64.62 317 CYS A N 1
ATOM 2560 C CA . CYS A 1 317 ? 13.918 8.457 -8.956 1.00 64.62 317 CYS A CA 1
ATOM 2561 C C . CYS A 1 317 ? 15.091 9.255 -9.561 1.00 64.62 317 CYS A C 1
ATOM 2563 O O . CYS A 1 317 ? 16.090 9.502 -8.885 1.00 64.62 317 CYS A O 1
ATOM 2565 N N . GLY A 1 318 ? 14.979 9.647 -10.833 1.00 50.78 318 GLY A N 1
ATOM 2566 C CA . GLY A 1 318 ? 16.008 10.289 -11.648 1.00 50.78 318 GLY A CA 1
ATOM 2567 C C . GLY A 1 318 ? 16.902 11.269 -10.882 1.00 50.78 318 GLY A C 1
ATOM 2568 O O . GLY A 1 318 ? 16.497 12.367 -10.517 1.00 50.78 318 GLY A O 1
ATOM 2569 N N . SER A 1 319 ? 18.157 10.861 -10.677 1.00 47.03 319 SER A N 1
ATOM 2570 C CA . SER A 1 319 ? 19.288 11.687 -10.229 1.00 47.03 319 SER A CA 1
ATOM 2571 C C . SER A 1 319 ? 19.040 12.602 -9.013 1.00 47.03 319 SER A C 1
ATOM 2573 O O . SER A 1 319 ? 18.982 13.823 -9.133 1.00 47.03 319 SER A O 1
ATOM 2575 N N . GLY A 1 320 ? 19.018 12.027 -7.807 1.00 42.59 320 GLY A N 1
ATOM 2576 C CA . GLY A 1 320 ? 19.582 12.679 -6.614 1.00 42.59 320 GLY A CA 1
ATOM 2577 C C . GLY A 1 320 ? 18.884 13.935 -6.082 1.00 42.59 320 GLY A C 1
ATOM 2578 O O . GLY A 1 320 ? 19.490 14.681 -5.317 1.00 42.59 320 GLY A O 1
ATOM 2579 N N . THR A 1 321 ? 17.624 14.181 -6.431 1.00 35.91 321 THR A N 1
ATOM 2580 C CA . THR A 1 321 ? 16.822 15.228 -5.782 1.00 35.91 321 THR A CA 1
ATOM 2581 C C . THR A 1 321 ? 15.388 14.753 -5.627 1.00 35.91 321 THR A C 1
ATOM 2583 O O . THR A 1 321 ? 14.571 15.068 -6.469 1.00 35.91 321 THR A O 1
ATOM 2586 N N . THR A 1 322 ? 15.084 14.011 -4.557 1.00 35.59 322 THR A N 1
ATOM 2587 C CA . THR A 1 322 ? 13.831 14.159 -3.787 1.00 35.59 322 THR A CA 1
ATOM 2588 C C . THR A 1 322 ? 13.836 13.268 -2.534 1.00 35.59 322 THR A C 1
ATOM 2590 O O . THR A 1 322 ? 13.010 12.378 -2.379 1.00 35.59 322 THR A O 1
ATOM 2593 N N . THR A 1 323 ? 14.669 13.607 -1.549 1.00 31.84 323 THR A N 1
ATOM 2594 C CA . THR A 1 323 ? 14.223 13.577 -0.139 1.00 31.84 323 THR A CA 1
ATOM 2595 C C . THR A 1 323 ? 13.244 14.727 0.170 1.00 31.84 323 THR A C 1
ATOM 2597 O O . THR A 1 323 ? 12.779 14.846 1.291 1.00 31.84 323 THR A O 1
ATOM 2600 N N . TYR A 1 324 ? 12.887 15.548 -0.829 1.00 35.25 324 TYR A N 1
ATOM 2601 C CA . TYR A 1 324 ? 12.077 16.767 -0.698 1.00 35.25 324 TYR A CA 1
ATOM 2602 C C . TYR A 1 324 ? 10.750 16.780 -1.489 1.00 35.25 324 TYR A C 1
ATOM 2604 O O . TYR A 1 324 ? 10.130 17.830 -1.593 1.00 35.25 324 TYR A O 1
ATOM 2612 N N . GLY A 1 325 ? 10.292 15.660 -2.066 1.00 32.88 325 GLY A N 1
ATOM 2613 C CA . GLY A 1 325 ? 9.070 15.664 -2.901 1.00 32.88 325 GLY A CA 1
ATOM 2614 C C . GLY A 1 325 ? 8.085 14.516 -2.697 1.00 32.88 325 GLY A C 1
ATOM 2615 O O . GLY A 1 325 ? 7.014 14.532 -3.297 1.00 32.88 325 GLY A O 1
ATOM 2616 N N . VAL A 1 326 ? 8.395 13.544 -1.835 1.00 40.41 326 VAL A N 1
ATOM 2617 C CA . VAL A 1 326 ? 7.419 12.509 -1.441 1.00 40.41 326 VAL A CA 1
ATOM 2618 C C . VAL A 1 326 ? 6.512 13.006 -0.301 1.00 40.41 326 VAL A C 1
ATOM 2620 O O . VAL A 1 326 ? 5.428 12.466 -0.108 1.00 40.41 326 VAL A O 1
ATOM 2623 N N . GLU A 1 327 ? 6.893 14.086 0.392 1.00 32.75 327 GLU A N 1
ATOM 2624 C CA . GLU A 1 327 ? 6.105 14.675 1.485 1.00 32.75 327 GLU A CA 1
ATOM 2625 C C . GLU A 1 327 ? 5.094 15.752 1.041 1.00 32.75 327 GLU A C 1
ATOM 2627 O O . GLU A 1 327 ? 4.168 16.026 1.796 1.00 32.75 327 GLU A O 1
ATOM 2632 N N . ASP A 1 328 ? 5.176 16.306 -0.179 1.00 31.62 328 ASP A N 1
ATOM 2633 C CA . ASP A 1 328 ? 4.464 17.563 -0.505 1.00 31.62 328 ASP A CA 1
ATOM 2634 C C . ASP A 1 328 ? 3.489 17.512 -1.701 1.00 31.62 328 ASP A C 1
ATOM 2636 O O . ASP A 1 328 ? 3.118 18.533 -2.268 1.00 31.62 328 ASP A O 1
ATOM 2640 N N . SER A 1 329 ? 3.009 16.325 -2.093 1.00 31.03 329 SER A N 1
ATOM 2641 C CA . SER A 1 329 ? 1.860 16.209 -3.025 1.00 31.03 329 SER A CA 1
ATOM 2642 C C . SER A 1 329 ? 0.537 15.857 -2.332 1.00 31.03 329 SER A C 1
ATOM 2644 O O . SER A 1 329 ? -0.476 15.592 -2.979 1.00 31.03 329 SER A O 1
ATOM 2646 N N . GLY A 1 330 ? 0.518 15.926 -1.000 1.00 33.94 330 GLY A N 1
ATOM 2647 C CA . GLY A 1 330 ? -0.687 15.884 -0.182 1.00 33.94 330 GLY A CA 1
ATOM 2648 C C . GLY A 1 330 ? -1.277 17.274 0.059 1.00 33.94 330 GLY A C 1
ATOM 2649 O O . GLY A 1 330 ? -1.324 17.686 1.210 1.00 33.94 330 GLY A O 1
ATOM 2650 N N . ARG A 1 331 ? -1.694 17.988 -0.998 1.00 26.48 331 ARG A N 1
ATOM 2651 C CA . ARG A 1 331 ? -2.685 19.098 -1.021 1.00 26.48 331 ARG A CA 1
ATOM 2652 C C . ARG A 1 331 ? -2.550 19.867 -2.338 1.00 26.48 331 ARG A C 1
ATOM 2654 O O . ARG A 1 331 ? -1.495 20.430 -2.594 1.00 26.48 331 ARG A O 1
ATOM 2661 N N . TRP A 1 332 ? -3.592 19.832 -3.166 1.00 28.59 332 TRP A N 1
ATOM 2662 C CA . TRP A 1 332 ? -4.433 20.952 -3.634 1.00 28.59 332 TRP A CA 1
ATOM 2663 C C . TRP A 1 332 ? -5.383 20.433 -4.714 1.00 28.59 332 TRP A C 1
ATOM 2665 O O . TRP A 1 332 ? -4.900 19.792 -5.675 1.00 28.59 332 TRP A O 1
#